Protein AF-A0A9P9I164-F1 (afdb_monomer_lite)

Sequence (374 aa):
MPPIPVTLDEDTQKLVQQIERHQHDITTFQIPRLRDCAGPLSLQQTLAAELRDDVDRLQAQIEELELVAGDVTGPVQRQVRELVAHHTDILAQMRREMRSALLASKRAIDASSRDARAQLFAGRRARQTDTTTGKSTSDEAVLDASQQVTDGLRRTMALMTTELERSGLSTQMLKSSTATLASTTTQHDVLTDLLGTSKSLVKALERSDWLDRLLIMSALAFFALVCAFILKQRIVDRSIRIAFFWTRFLPSFGADDYDLEVLEKGSRLVTTATASVVAAATSTVAAVVATVTSASQQPSSTESLATVAQSPSLVDEIAESMSRPSSDLPDELVSAASSDSTDEPVSSSKPTDDETVAPSAIGEIVAHSTKDEL

Secondary structure (DSSP, 8-state):
-PPP-----HHHHHHHHHHHHHHHHIIIIIHHHHHH--S-HHHHHHHHHHHHHHHHHHHHHHHHHHHHHHH--STHHHHHHHHHHHHHHHHHHHHHHHHHHHHHHHHHHHHHHHHHHHHHHHHHHTSTTS-------TTHHHHHHHHHHHHHHHHHHHHHHHHHHHHHHHHHHHHHHHHHHHHHHHHHHHHHHHHHHHHHHHHHHHHHHHHHHHHHHHHHHHHHHHHHHHHIIIIIHHHHHHHHHHHHHS---------TTHHHHHHHHHHHHHHHHHHHTTTTTHHHHTTTTTS------------------SSSSSSSSS----------------------------------------------------

pLDDT: mean 70.19, std 24.57, range [25.53, 97.25]

Radius of gyration: 46.5 Å; chains: 1; bounding box: 119×88×134 Å

Structure (mmCIF, N/CA/C/O backbone):
data_AF-A0A9P9I164-F1
#
_entry.id   AF-A0A9P9I164-F1
#
loop_
_atom_site.group_PDB
_atom_site.id
_atom_site.type_symbol
_atom_site.label_atom_id
_atom_site.label_alt_id
_atom_site.label_comp_id
_atom_site.label_asym_id
_atom_site.label_entity_id
_atom_site.label_seq_id
_atom_site.pdbx_PDB_ins_code
_atom_site.Cartn_x
_atom_site.Cartn_y
_atom_site.Cartn_z
_atom_site.occupancy
_atom_site.B_iso_or_equiv
_atom_site.auth_seq_id
_atom_site.auth_comp_id
_atom_site.auth_asym_id
_atom_site.auth_atom_id
_atom_site.pdbx_PDB_model_num
ATOM 1 N N . MET A 1 1 ? 1.139 -21.478 -48.257 1.00 44.62 1 MET A N 1
ATOM 2 C CA . MET A 1 1 ? 2.034 -21.943 -47.180 1.00 44.62 1 MET A CA 1
ATOM 3 C C . MET A 1 1 ? 1.216 -21.986 -45.903 1.00 44.62 1 MET A C 1
ATOM 5 O O . MET A 1 1 ? 0.679 -20.942 -45.552 1.00 44.62 1 MET A O 1
ATOM 9 N N . PRO A 1 2 ? 1.020 -23.155 -45.279 1.00 43.31 2 PRO A N 1
ATOM 10 C CA . PRO A 1 2 ? 0.399 -23.213 -43.960 1.00 43.31 2 PRO A CA 1
ATOM 11 C C . PRO A 1 2 ? 1.326 -22.524 -42.939 1.00 43.31 2 PRO A C 1
ATOM 13 O O . PRO A 1 2 ? 2.547 -22.655 -43.066 1.00 43.31 2 PRO A O 1
ATOM 16 N N . PRO A 1 3 ? 0.791 -21.755 -41.975 1.00 50.53 3 PRO A N 1
ATOM 17 C CA . PRO A 1 3 ? 1.603 -21.142 -40.934 1.00 50.53 3 PRO A CA 1
ATOM 18 C C . PRO A 1 3 ? 2.209 -22.239 -40.056 1.00 50.53 3 PRO A C 1
ATOM 20 O O . PRO A 1 3 ? 1.520 -23.156 -39.614 1.00 50.53 3 PRO A O 1
ATOM 23 N N . ILE A 1 4 ? 3.521 -22.151 -39.853 1.00 45.38 4 ILE A N 1
ATOM 24 C CA . ILE A 1 4 ? 4.275 -23.034 -38.968 1.00 45.38 4 ILE A CA 1
ATOM 25 C C . ILE A 1 4 ? 3.726 -22.798 -37.553 1.00 45.38 4 ILE A C 1
ATOM 27 O O . ILE A 1 4 ? 3.692 -21.637 -37.131 1.00 45.38 4 ILE A O 1
ATOM 31 N N . PRO A 1 5 ? 3.271 -23.833 -36.826 1.00 48.59 5 PRO A N 1
ATOM 32 C CA . PRO A 1 5 ? 2.925 -23.680 -35.424 1.00 48.59 5 PRO A CA 1
ATOM 33 C C . PRO A 1 5 ? 4.211 -23.309 -34.695 1.00 48.59 5 PRO A C 1
ATOM 35 O O . PRO A 1 5 ? 5.133 -24.113 -34.574 1.00 48.59 5 PRO A O 1
ATOM 38 N N . VAL A 1 6 ? 4.306 -22.054 -34.276 1.00 51.62 6 VAL A N 1
ATOM 39 C CA . VAL A 1 6 ? 5.346 -21.615 -33.356 1.00 51.62 6 VAL A CA 1
ATOM 40 C C . VAL A 1 6 ? 4.991 -22.230 -32.019 1.00 51.62 6 VAL A C 1
ATOM 42 O O . VAL A 1 6 ? 4.125 -21.747 -31.298 1.00 51.62 6 VAL A O 1
ATOM 45 N N . THR A 1 7 ? 5.583 -23.391 -31.764 1.00 52.66 7 THR A N 1
ATOM 46 C CA . THR A 1 7 ? 5.532 -24.058 -30.475 1.00 52.66 7 THR A CA 1
ATOM 47 C C . THR A 1 7 ? 6.196 -23.109 -29.492 1.00 52.66 7 THR A C 1
ATOM 49 O O . THR A 1 7 ? 7.415 -22.942 -29.524 1.00 52.66 7 THR A O 1
ATOM 52 N N . LEU A 1 8 ? 5.391 -22.424 -28.678 1.00 62.47 8 LEU A N 1
ATOM 53 C CA . LEU A 1 8 ? 5.898 -21.796 -27.466 1.00 62.47 8 LEU A CA 1
ATOM 54 C C . LEU A 1 8 ? 6.719 -22.848 -26.710 1.00 62.47 8 LEU A C 1
ATOM 56 O O . LEU A 1 8 ? 6.349 -24.025 -26.723 1.00 62.47 8 LEU A O 1
ATOM 60 N N . ASP A 1 9 ? 7.830 -22.434 -26.114 1.00 72.00 9 ASP A N 1
ATOM 61 C CA . ASP A 1 9 ? 8.709 -23.328 -25.366 1.00 72.00 9 ASP A CA 1
ATOM 62 C C . ASP A 1 9 ? 7.901 -24.111 -24.318 1.00 72.00 9 ASP A C 1
ATOM 64 O O . ASP A 1 9 ? 6.958 -23.565 -23.734 1.00 72.00 9 ASP A O 1
ATOM 68 N N . GLU A 1 10 ? 8.204 -25.393 -24.109 1.00 81.19 10 GLU A N 1
ATOM 69 C CA . GLU A 1 10 ? 7.369 -26.280 -23.277 1.00 81.19 10 GLU A CA 1
ATOM 70 C C . GLU A 1 10 ? 7.192 -25.711 -21.858 1.00 81.19 10 GLU A C 1
ATOM 72 O O . GLU A 1 10 ? 6.118 -25.807 -21.259 1.00 81.19 10 GLU A O 1
ATOM 77 N N . ASP A 1 11 ? 8.224 -25.031 -21.366 1.00 80.38 11 ASP A N 1
ATOM 78 C CA . ASP A 1 11 ? 8.246 -24.396 -20.054 1.00 80.38 11 ASP A CA 1
ATOM 79 C C . ASP A 1 11 ? 7.356 -23.144 -19.996 1.00 80.38 11 ASP A C 1
ATOM 81 O O . ASP A 1 11 ? 6.613 -22.961 -19.031 1.00 80.38 11 ASP A O 1
ATOM 85 N N . THR A 1 12 ? 7.298 -22.344 -21.068 1.00 81.44 12 THR A N 1
ATOM 86 C CA . THR A 1 12 ? 6.358 -21.208 -21.152 1.00 81.44 12 THR A CA 1
ATOM 87 C C . THR A 1 12 ? 4.902 -21.660 -21.178 1.00 81.44 12 THR A C 1
ATOM 89 O O . THR A 1 12 ? 4.050 -21.034 -20.551 1.00 81.44 12 THR A O 1
ATOM 92 N N . GLN A 1 13 ? 4.602 -22.778 -21.847 1.00 85.38 13 GLN A N 1
ATOM 93 C CA . GLN A 1 13 ? 3.244 -23.324 -21.872 1.00 85.38 13 GLN A CA 1
ATOM 94 C C . GLN A 1 13 ? 2.819 -23.837 -20.494 1.00 85.38 13 GLN A C 1
ATOM 96 O O . GLN A 1 13 ? 1.685 -23.600 -20.077 1.00 85.38 13 GLN A O 1
ATOM 101 N N . LYS A 1 14 ? 3.726 -24.502 -19.766 1.00 88.62 14 LYS A N 1
ATOM 102 C CA . LYS A 1 14 ? 3.473 -24.940 -18.384 1.00 88.62 14 LYS A CA 1
ATOM 103 C C . LYS A 1 14 ? 3.210 -23.752 -17.463 1.00 88.62 14 LYS A C 1
ATOM 105 O O . LYS A 1 14 ? 2.270 -23.802 -16.671 1.00 88.62 14 LYS A O 1
ATOM 110 N N . LEU A 1 15 ? 3.991 -22.681 -17.599 1.00 87.44 15 LEU A N 1
ATOM 111 C CA . LEU A 1 15 ? 3.847 -21.481 -16.780 1.00 87.44 15 LEU A CA 1
ATOM 112 C C . LEU A 1 15 ? 2.509 -20.770 -17.045 1.00 87.44 15 LEU A C 1
ATOM 114 O O . LEU A 1 15 ? 1.804 -20.418 -16.102 1.00 87.44 15 LEU A O 1
ATOM 118 N N . VAL A 1 16 ? 2.094 -20.652 -18.309 1.00 88.62 16 VAL A N 1
ATOM 119 C CA . VAL A 1 16 ? 0.772 -20.105 -18.669 1.00 88.62 16 VAL A CA 1
ATOM 120 C C . VAL A 1 16 ? -0.364 -20.966 -18.104 1.00 88.62 16 VAL A C 1
ATOM 122 O O . VAL A 1 16 ? -1.272 -20.434 -17.470 1.00 88.62 16 VAL A O 1
ATOM 125 N N . GLN A 1 17 ? -0.297 -22.295 -18.243 1.00 90.94 17 GLN A N 1
ATOM 126 C CA . GLN A 1 17 ? -1.308 -23.199 -17.670 1.00 90.94 17 GLN A CA 1
ATOM 127 C C . GLN A 1 17 ? -1.387 -23.089 -16.141 1.00 90.94 17 GLN A C 1
ATOM 129 O O . GLN A 1 17 ? -2.469 -23.193 -15.554 1.00 90.94 17 GLN A O 1
ATOM 134 N N . GLN A 1 18 ? -0.247 -22.877 -15.483 1.00 92.25 18 GLN A N 1
ATOM 135 C CA . GLN A 1 18 ? -0.189 -22.652 -14.044 1.00 92.25 18 GLN A CA 1
ATOM 136 C C . GLN A 1 18 ? -0.867 -21.332 -13.653 1.00 92.25 18 GLN A C 1
ATOM 138 O O . GLN A 1 18 ? -1.685 -21.341 -12.730 1.00 92.25 18 GLN A O 1
ATOM 143 N N . ILE A 1 19 ? -0.597 -20.239 -14.378 1.00 90.00 19 ILE A N 1
ATOM 144 C CA . ILE A 1 19 ? -1.258 -18.940 -14.175 1.00 90.00 19 ILE A CA 1
ATOM 145 C C . ILE A 1 19 ? -2.770 -19.076 -14.365 1.00 90.00 19 ILE A C 1
ATOM 147 O O . ILE A 1 19 ? -3.528 -18.659 -13.493 1.00 90.00 19 ILE A O 1
ATOM 151 N N . GLU A 1 20 ? -3.225 -19.698 -15.454 1.00 91.38 20 GLU A N 1
ATOM 152 C CA . GLU A 1 20 ? -4.654 -19.871 -15.746 1.00 91.38 20 GLU A CA 1
ATOM 153 C C . GLU A 1 20 ? -5.372 -20.681 -14.662 1.00 91.38 20 GLU A C 1
ATOM 155 O O . GLU A 1 20 ? -6.464 -20.314 -14.216 1.00 91.38 20 GLU A O 1
ATOM 160 N N . ARG A 1 21 ? -4.752 -21.765 -14.182 1.00 92.06 21 ARG A N 1
ATOM 161 C CA . ARG A 1 21 ? -5.308 -22.570 -13.089 1.00 92.06 21 ARG A CA 1
ATOM 162 C C . ARG A 1 21 ? -5.408 -21.763 -11.798 1.00 92.06 21 ARG A C 1
ATOM 164 O O . ARG A 1 21 ? -6.423 -21.849 -11.109 1.00 92.06 21 ARG A O 1
ATOM 171 N N . HIS A 1 22 ? -4.371 -20.999 -11.471 1.00 89.00 22 HIS A N 1
ATOM 172 C CA . HIS A 1 22 ? -4.336 -20.188 -10.258 1.00 89.00 22 HIS A CA 1
ATOM 173 C C . HIS A 1 22 ? -5.351 -19.038 -10.318 1.00 89.00 22 HIS A C 1
ATOM 175 O O . HIS A 1 22 ? -6.108 -18.806 -9.377 1.00 89.00 22 HIS A O 1
ATOM 181 N N . GLN A 1 23 ? -5.454 -18.388 -11.475 1.00 92.31 23 GLN A N 1
ATOM 182 C CA . GLN A 1 23 ? -6.470 -17.389 -11.780 1.00 92.31 23 GLN A CA 1
ATOM 183 C C . GLN A 1 23 ? -7.888 -17.955 -11.609 1.00 92.31 23 GLN A C 1
ATOM 185 O O . GLN A 1 23 ? -8.752 -17.314 -11.001 1.00 92.31 23 GLN A O 1
ATOM 190 N N . HIS A 1 24 ? -8.136 -19.164 -12.121 1.00 92.44 24 HIS A N 1
ATOM 191 C CA . HIS A 1 24 ? -9.426 -19.834 -11.989 1.00 92.44 24 HIS A CA 1
ATOM 192 C C . HIS A 1 24 ? -9.758 -20.175 -10.530 1.00 92.44 24 HIS A C 1
ATOM 194 O O . HIS A 1 24 ? -10.902 -19.987 -10.111 1.00 92.44 24 HIS A O 1
ATOM 200 N N . ASP A 1 25 ? -8.774 -20.624 -9.749 1.00 92.38 25 ASP A N 1
ATOM 201 C CA . ASP A 1 25 ? -8.962 -20.941 -8.330 1.00 92.38 25 ASP A CA 1
ATOM 202 C C . ASP A 1 25 ? -9.355 -19.701 -7.512 1.00 92.38 25 ASP A C 1
ATOM 204 O O . ASP A 1 25 ? -10.367 -19.698 -6.800 1.00 92.38 25 ASP A O 1
ATOM 208 N N . ILE A 1 26 ? -8.620 -18.602 -7.701 1.00 90.31 26 ILE A N 1
ATOM 209 C CA . ILE A 1 26 ? -8.879 -17.340 -7.004 1.00 90.31 26 ILE A CA 1
ATOM 210 C C . ILE A 1 26 ? -10.274 -16.799 -7.346 1.00 90.31 26 ILE A C 1
ATOM 212 O O . ILE A 1 26 ? -11.038 -16.417 -6.455 1.00 90.31 26 ILE A O 1
ATOM 216 N N . THR A 1 27 ? -10.624 -16.776 -8.633 1.00 90.06 27 THR A N 1
ATOM 217 C CA . THR A 1 27 ? -11.906 -16.221 -9.098 1.00 90.06 27 THR A CA 1
ATOM 218 C C . THR A 1 27 ? -13.105 -17.082 -8.709 1.00 90.06 27 THR A C 1
ATOM 220 O O . THR A 1 27 ? -14.140 -16.545 -8.314 1.00 90.06 27 THR A O 1
ATOM 223 N N . THR A 1 28 ? -12.974 -18.407 -8.778 1.00 91.69 28 THR A N 1
ATOM 224 C CA . THR A 1 28 ? -14.101 -19.333 -8.582 1.00 91.69 28 THR A CA 1
ATOM 225 C C . THR A 1 28 ? -14.327 -19.677 -7.116 1.00 91.69 28 THR A C 1
ATOM 227 O O . THR A 1 28 ? -15.475 -19.813 -6.692 1.00 91.69 28 THR A O 1
ATOM 230 N N . PHE A 1 29 ? -13.259 -19.807 -6.325 1.00 86.88 29 PHE A N 1
ATOM 231 C CA . PHE A 1 29 ? -13.357 -20.319 -4.958 1.00 86.88 29 PHE A CA 1
ATOM 232 C C . PHE A 1 29 ? -12.982 -19.276 -3.912 1.00 86.88 29 PHE A C 1
ATOM 234 O O . PHE A 1 29 ? -13.745 -19.070 -2.966 1.00 86.88 29 PHE A O 1
ATOM 241 N N . GLN A 1 30 ? -11.849 -18.589 -4.065 1.00 88.69 30 GLN A N 1
ATOM 242 C CA . GLN A 1 30 ? -11.329 -17.735 -2.994 1.00 88.69 30 GLN A CA 1
ATOM 243 C C . GLN A 1 30 ? -12.114 -16.422 -2.840 1.00 88.69 30 GLN A C 1
ATOM 245 O O . GLN A 1 30 ? -12.511 -16.071 -1.725 1.00 88.69 30 GLN A O 1
ATOM 250 N N . ILE A 1 31 ? -12.403 -15.717 -3.943 1.00 90.31 31 ILE A N 1
ATOM 251 C CA . ILE A 1 31 ? -13.151 -14.446 -3.916 1.00 90.31 31 ILE A CA 1
ATOM 252 C C . ILE A 1 31 ? -14.587 -14.637 -3.387 1.00 90.31 31 ILE A C 1
ATOM 254 O O . ILE A 1 31 ? -14.979 -13.891 -2.480 1.00 90.31 31 ILE A O 1
ATOM 258 N N . PRO A 1 32 ? -15.383 -15.617 -3.868 1.00 90.56 32 PRO A N 1
ATOM 259 C CA . PRO A 1 32 ? -16.730 -15.842 -3.344 1.00 90.56 32 PRO A CA 1
ATOM 260 C C . PRO A 1 32 ? -16.719 -16.277 -1.879 1.00 90.56 32 PRO A C 1
ATOM 262 O O . PRO A 1 32 ? -17.491 -15.747 -1.082 1.00 90.56 32 PRO A O 1
ATOM 265 N N . ARG A 1 33 ? -15.782 -17.153 -1.489 1.00 88.25 33 ARG A N 1
ATOM 266 C CA . ARG A 1 33 ? -15.629 -17.584 -0.094 1.00 88.25 33 ARG A CA 1
ATOM 267 C C . ARG A 1 33 ? -15.371 -16.401 0.832 1.00 88.25 33 ARG A C 1
ATOM 269 O O . ARG A 1 33 ? -15.988 -16.328 1.888 1.00 88.25 33 ARG A O 1
ATOM 276 N N . LEU A 1 34 ? -14.523 -15.453 0.434 1.00 87.31 34 LEU A N 1
ATOM 277 C CA . LEU A 1 34 ? -14.276 -14.234 1.208 1.00 87.31 34 LEU A CA 1
ATOM 278 C C . LEU A 1 34 ? -15.502 -13.325 1.285 1.00 87.31 34 LEU A C 1
ATOM 280 O O . LEU A 1 34 ? -15.765 -12.748 2.338 1.00 87.31 34 LEU A O 1
ATOM 284 N N . ARG A 1 35 ? -16.261 -13.212 0.191 1.00 87.75 35 ARG A N 1
ATOM 285 C CA . ARG A 1 35 ? -17.479 -12.396 0.138 1.00 87.75 35 ARG A CA 1
ATOM 286 C C . ARG A 1 35 ? -18.573 -12.929 1.064 1.00 87.75 35 ARG A C 1
ATOM 288 O O . ARG A 1 35 ? -19.233 -12.135 1.730 1.00 87.75 35 ARG A O 1
ATOM 295 N N . ASP A 1 36 ? -18.736 -14.246 1.112 1.00 85.44 36 ASP A N 1
ATOM 296 C CA . ASP A 1 36 ? -19.794 -14.911 1.877 1.00 85.44 36 ASP A CA 1
ATOM 297 C C . ASP A 1 36 ? -19.410 -15.115 3.360 1.00 85.44 36 ASP A C 1
ATOM 299 O O . ASP A 1 36 ? -20.244 -15.483 4.191 1.00 85.44 36 ASP A O 1
ATOM 303 N N . CYS A 1 37 ? -18.157 -14.830 3.734 1.00 80.81 37 CYS A N 1
ATOM 304 C CA . CYS A 1 37 ? -17.712 -14.847 5.124 1.00 80.81 37 CYS A CA 1
ATOM 305 C C . CYS A 1 37 ? -18.330 -13.691 5.932 1.00 80.81 37 CYS A C 1
ATOM 307 O O . CYS A 1 37 ? -17.780 -12.594 6.001 1.00 80.81 37 CYS A O 1
ATOM 309 N N . ALA A 1 38 ? -19.440 -13.974 6.619 1.00 74.62 38 ALA A N 1
ATOM 310 C CA . ALA A 1 38 ? -20.051 -13.104 7.636 1.00 74.62 38 ALA A CA 1
ATOM 311 C C . ALA A 1 38 ? -19.559 -13.392 9.077 1.00 74.62 38 ALA A C 1
ATOM 313 O O . ALA A 1 38 ? -20.117 -12.872 10.043 1.00 74.62 38 ALA A O 1
ATOM 314 N N . GLY A 1 39 ? -18.562 -14.275 9.222 1.00 74.56 39 GLY A N 1
ATOM 315 C CA . GLY A 1 39 ? -18.046 -14.781 10.498 1.00 74.56 39 GLY A CA 1
ATOM 316 C C . GLY A 1 39 ? -17.146 -13.803 11.276 1.00 74.56 39 GLY A C 1
ATOM 317 O O . GLY A 1 39 ? -17.070 -12.623 10.941 1.00 74.56 39 GLY A O 1
ATOM 318 N N . PRO A 1 40 ? -16.450 -14.274 12.333 1.00 81.25 40 PRO A N 1
ATOM 319 C CA . PRO A 1 40 ? -15.629 -13.420 13.191 1.00 81.25 40 PRO A CA 1
ATOM 320 C C . PRO A 1 40 ? -14.509 -12.730 12.402 1.00 81.25 40 PRO A C 1
ATOM 322 O O . PRO A 1 40 ? -13.899 -13.317 11.508 1.00 81.25 40 PRO A O 1
ATOM 325 N N . LEU A 1 41 ? -14.212 -11.484 12.782 1.00 83.94 41 LEU A N 1
ATOM 326 C CA . LEU A 1 41 ? -13.273 -10.596 12.088 1.00 83.94 41 LEU A CA 1
ATOM 327 C C . LEU A 1 41 ? -11.866 -11.202 11.920 1.00 83.94 41 LEU A C 1
ATOM 329 O O . LEU A 1 41 ? -11.207 -10.941 10.918 1.00 83.94 41 LEU A O 1
ATOM 333 N N . SER A 1 42 ? -11.433 -12.065 12.842 1.00 86.75 42 SER A N 1
ATOM 334 C CA . SER A 1 42 ? -10.162 -12.793 12.747 1.00 86.75 42 SER A CA 1
ATOM 335 C C . SER A 1 42 ? -10.108 -13.751 11.552 1.00 86.75 42 SER A C 1
ATOM 337 O O . SER A 1 42 ? -9.127 -13.752 10.816 1.00 86.75 42 SER A O 1
ATOM 339 N N . LEU A 1 43 ? -11.175 -14.516 11.302 1.00 88.12 43 LEU A N 1
ATOM 340 C CA . LEU A 1 43 ? -11.248 -15.452 10.176 1.00 88.12 43 LEU A CA 1
ATOM 341 C C . LEU A 1 43 ? -11.233 -14.697 8.843 1.00 88.12 43 LEU A C 1
ATOM 343 O O . LEU A 1 43 ? -10.528 -15.089 7.915 1.00 88.12 43 LEU A O 1
ATOM 347 N N . GLN A 1 44 ? -11.962 -13.579 8.766 1.00 89.94 44 GLN A N 1
ATOM 348 C CA . GLN A 1 44 ? -11.941 -12.711 7.590 1.00 89.94 44 GLN A CA 1
ATOM 349 C C . GLN A 1 44 ? -10.527 -12.177 7.319 1.00 89.94 44 GLN A C 1
ATOM 351 O O . GLN A 1 44 ? -10.096 -12.152 6.169 1.00 89.94 44 GLN A O 1
ATOM 356 N N . GLN A 1 45 ? -9.803 -11.750 8.358 1.00 91.06 45 GLN A N 1
ATOM 357 C CA . GLN A 1 45 ? -8.435 -11.247 8.221 1.00 91.06 45 GLN A CA 1
ATOM 358 C C . GLN A 1 45 ? -7.470 -12.322 7.723 1.00 91.06 45 GLN A C 1
ATOM 360 O O . GLN A 1 45 ? -6.669 -12.026 6.839 1.00 91.06 45 GLN A O 1
ATOM 365 N N . THR A 1 46 ? -7.571 -13.554 8.230 1.00 93.06 46 THR A N 1
ATOM 366 C CA . THR A 1 46 ? -6.738 -14.673 7.769 1.00 93.06 46 THR A CA 1
ATOM 367 C C . THR A 1 46 ? -6.996 -14.996 6.300 1.00 93.06 46 THR A C 1
ATOM 369 O O . THR A 1 46 ? -6.050 -15.021 5.521 1.00 93.06 46 THR A O 1
ATOM 372 N N . LEU A 1 47 ? -8.262 -15.143 5.889 1.00 90.62 47 LEU A N 1
ATOM 373 C CA . LEU A 1 47 ? -8.597 -15.395 4.480 1.00 90.62 47 LEU A CA 1
ATOM 374 C C . LEU A 1 47 ? -8.179 -14.232 3.571 1.00 90.62 47 LEU A C 1
ATOM 376 O O . LEU A 1 47 ? -7.762 -14.435 2.436 1.00 90.62 47 LEU A O 1
ATOM 380 N N . ALA A 1 48 ? -8.281 -12.996 4.063 1.00 91.31 48 ALA A N 1
ATOM 381 C CA . ALA A 1 48 ? -7.826 -11.818 3.337 1.00 91.31 48 ALA A CA 1
ATOM 382 C C . ALA A 1 48 ? -6.300 -11.744 3.208 1.00 91.31 48 ALA A C 1
ATOM 384 O O . ALA A 1 48 ? -5.816 -11.094 2.286 1.00 91.31 48 ALA A O 1
ATOM 385 N N . ALA A 1 49 ? -5.544 -12.307 4.150 1.00 92.75 49 ALA A N 1
ATOM 386 C CA . ALA A 1 49 ? -4.093 -12.418 4.041 1.00 92.75 49 ALA A CA 1
ATOM 387 C C . ALA A 1 49 ? -3.726 -13.503 3.022 1.00 92.75 49 ALA A C 1
ATOM 389 O O . ALA A 1 49 ? -3.014 -13.205 2.074 1.00 92.75 49 ALA A O 1
ATOM 390 N N . GLU A 1 50 ? -4.334 -14.686 3.134 1.00 92.50 50 GLU A N 1
ATOM 391 C CA . GLU A 1 50 ? -4.143 -15.803 2.198 1.00 92.50 50 GLU A CA 1
ATOM 392 C C . GLU A 1 50 ? -4.438 -15.394 0.745 1.00 92.50 50 GLU A C 1
ATOM 394 O O . GLU A 1 50 ? -3.594 -15.564 -0.130 1.00 92.50 50 GLU A O 1
ATOM 399 N N . LEU A 1 51 ? -5.575 -14.729 0.496 1.00 91.81 51 LEU A N 1
ATOM 400 C CA . LEU A 1 51 ? -5.917 -14.241 -0.844 1.00 91.81 51 LEU A CA 1
ATOM 401 C C . LEU A 1 51 ? -4.921 -13.189 -1.366 1.00 91.81 51 LEU A C 1
ATOM 403 O O . LEU A 1 51 ? -4.682 -13.111 -2.570 1.00 91.81 51 LEU A O 1
ATOM 407 N N . ARG A 1 52 ? -4.358 -12.340 -0.495 1.00 92.25 52 ARG A N 1
ATOM 408 C CA . ARG A 1 52 ? -3.343 -11.361 -0.922 1.00 92.25 52 ARG A CA 1
ATOM 409 C C . ARG A 1 52 ? -2.050 -12.059 -1.312 1.00 92.25 52 ARG A C 1
ATOM 411 O O . ARG A 1 52 ? -1.535 -11.765 -2.384 1.00 92.25 52 ARG A O 1
ATOM 418 N N . ASP A 1 53 ? -1.599 -13.004 -0.494 1.00 94.19 53 ASP A N 1
ATOM 419 C CA . ASP A 1 53 ? -0.399 -13.790 -0.769 1.00 94.19 53 ASP A CA 1
ATOM 420 C C . ASP A 1 53 ? -0.536 -14.547 -2.100 1.00 94.19 53 ASP A C 1
ATOM 422 O O . ASP A 1 53 ? 0.398 -14.567 -2.901 1.00 94.19 53 ASP A O 1
ATOM 426 N N . ASP A 1 54 ? -1.712 -15.109 -2.391 1.00 92.12 54 ASP A N 1
ATOM 427 C CA . ASP A 1 54 ? -1.974 -15.786 -3.665 1.00 92.12 54 ASP A CA 1
ATOM 428 C C . ASP A 1 54 ? -2.037 -14.809 -4.855 1.00 92.12 54 ASP A C 1
ATOM 430 O O . ASP A 1 54 ? -1.484 -15.088 -5.922 1.00 92.12 54 ASP A O 1
ATOM 434 N N . VAL A 1 55 ? -2.620 -13.618 -4.696 1.00 92.69 55 VAL A N 1
ATOM 435 C CA . VAL A 1 55 ? -2.578 -12.582 -5.748 1.00 92.69 55 VAL A CA 1
ATOM 436 C C . VAL A 1 55 ? -1.145 -12.102 -6.013 1.00 92.69 55 VAL A C 1
ATOM 438 O O . VAL A 1 55 ? -0.791 -11.861 -7.170 1.00 92.69 55 VAL A O 1
ATOM 441 N N . ASP A 1 56 ? -0.313 -11.996 -4.980 1.00 93.75 56 ASP A N 1
ATOM 442 C CA . ASP A 1 56 ? 1.088 -11.591 -5.112 1.00 93.75 56 ASP A CA 1
ATOM 443 C C . ASP A 1 56 ? 1.939 -12.710 -5.741 1.00 93.75 56 ASP A C 1
ATOM 445 O O . ASP A 1 56 ? 2.780 -12.440 -6.601 1.00 93.75 56 ASP A O 1
ATOM 449 N N . ARG A 1 57 ? 1.657 -13.984 -5.432 1.00 93.50 57 ARG A N 1
ATOM 450 C CA . ARG A 1 57 ? 2.242 -15.137 -6.145 1.00 93.50 57 ARG A CA 1
ATOM 451 C C . ARG A 1 57 ? 1.871 -15.150 -7.626 1.00 93.50 57 ARG A C 1
ATOM 453 O O . ARG A 1 57 ? 2.723 -15.450 -8.460 1.00 93.50 57 ARG A O 1
ATOM 460 N N . LEU A 1 58 ? 0.620 -14.827 -7.961 1.00 92.75 58 LEU A N 1
ATOM 461 C CA . LEU A 1 58 ? 0.177 -14.722 -9.354 1.00 92.75 58 LEU A CA 1
ATOM 462 C C . LEU A 1 58 ? 0.901 -13.573 -10.068 1.00 92.75 58 LEU A C 1
ATOM 464 O O . LEU A 1 58 ? 1.318 -13.742 -11.210 1.00 92.75 58 LEU A O 1
ATOM 468 N N . GLN A 1 59 ? 1.117 -12.438 -9.393 1.00 94.31 59 GLN A N 1
ATOM 469 C CA . GLN A 1 59 ? 1.932 -11.354 -9.944 1.00 94.31 59 GLN A CA 1
ATOM 470 C C . GLN A 1 59 ? 3.359 -11.823 -10.251 1.00 94.31 59 GLN A C 1
ATOM 472 O O . GLN A 1 59 ? 3.833 -11.590 -11.359 1.00 94.31 59 GLN A O 1
ATOM 477 N N . ALA A 1 60 ? 4.013 -12.514 -9.315 1.00 93.56 60 ALA A N 1
ATOM 478 C CA . ALA A 1 60 ? 5.372 -13.014 -9.517 1.00 93.56 60 ALA A CA 1
ATOM 479 C C . ALA A 1 60 ? 5.469 -13.980 -10.715 1.00 93.56 60 ALA A C 1
ATOM 481 O O . ALA A 1 60 ? 6.415 -13.900 -11.492 1.00 93.56 60 ALA A O 1
ATOM 482 N N . GLN A 1 61 ? 4.466 -14.844 -10.917 1.00 92.12 61 GLN A N 1
ATOM 483 C CA . GLN A 1 61 ? 4.403 -15.732 -12.088 1.00 92.12 61 GLN A CA 1
ATOM 484 C C . GLN A 1 61 ? 4.239 -14.954 -13.403 1.00 92.12 61 GLN A C 1
ATOM 486 O O . GLN A 1 61 ? 4.829 -15.323 -14.415 1.00 92.12 61 GLN A O 1
ATOM 491 N N . ILE A 1 62 ? 3.458 -13.869 -13.411 1.00 92.44 62 ILE A N 1
ATOM 492 C CA . ILE A 1 62 ? 3.332 -13.012 -14.600 1.00 92.44 62 ILE A CA 1
ATOM 493 C C . ILE A 1 62 ? 4.644 -12.272 -14.888 1.00 92.44 62 ILE A C 1
ATOM 495 O O . ILE A 1 62 ? 5.025 -12.166 -16.050 1.00 92.44 62 ILE A O 1
ATOM 499 N N . GLU A 1 63 ? 5.350 -11.794 -13.862 1.00 93.06 63 GLU A N 1
ATOM 500 C CA . GLU A 1 63 ? 6.668 -11.162 -14.022 1.00 93.06 63 GLU A CA 1
ATOM 501 C C . GLU A 1 63 ? 7.710 -12.157 -14.560 1.00 93.06 63 GLU A C 1
ATOM 503 O O . GLU A 1 63 ? 8.511 -11.810 -15.429 1.00 93.06 63 GLU A O 1
ATOM 508 N N . GLU A 1 64 ? 7.661 -13.418 -14.121 1.00 92.06 64 GLU A N 1
ATOM 509 C CA . GLU A 1 64 ? 8.472 -14.502 -14.686 1.00 92.06 64 GLU A CA 1
ATOM 510 C C . GLU A 1 64 ? 8.137 -14.738 -16.168 1.00 92.06 64 GLU A C 1
ATOM 512 O O . GLU A 1 64 ? 9.042 -14.819 -17.003 1.00 92.06 64 GLU A O 1
ATOM 517 N N . LEU A 1 65 ? 6.847 -14.762 -16.530 1.00 87.50 65 LEU A N 1
ATOM 518 C CA . LEU A 1 65 ? 6.420 -14.863 -17.929 1.00 87.50 65 LEU A CA 1
ATOM 519 C C . LEU A 1 65 ? 6.905 -13.669 -18.766 1.00 87.50 65 LEU A C 1
ATOM 521 O O . LEU A 1 65 ? 7.292 -13.846 -19.923 1.00 87.50 65 LEU A O 1
ATOM 525 N N . GLU A 1 66 ? 6.891 -12.461 -18.201 1.00 89.00 66 GLU A N 1
ATOM 526 C CA . GLU A 1 66 ? 7.373 -11.245 -18.860 1.00 89.00 66 GLU A CA 1
ATOM 527 C C . GLU A 1 66 ? 8.887 -11.288 -19.101 1.00 89.00 66 GLU A C 1
ATOM 529 O O . GLU A 1 66 ? 9.343 -10.913 -20.186 1.00 89.00 66 GLU A O 1
ATOM 534 N N . LEU A 1 67 ? 9.663 -11.808 -18.145 1.00 89.19 67 LEU A N 1
ATOM 535 C CA . LEU A 1 67 ? 11.103 -12.020 -18.304 1.00 89.19 67 LEU A CA 1
ATOM 536 C C . LEU A 1 67 ? 11.379 -12.983 -19.462 1.00 89.19 67 LEU A C 1
ATOM 538 O O . LEU A 1 67 ? 12.143 -12.649 -20.371 1.00 89.19 67 LEU A O 1
ATOM 542 N N . VAL A 1 68 ? 10.684 -14.124 -19.500 1.00 85.12 68 VAL A N 1
ATOM 543 C CA . VAL A 1 68 ? 10.831 -15.088 -20.600 1.00 85.12 68 VAL A CA 1
ATOM 544 C C . VAL A 1 68 ? 10.385 -14.480 -21.939 1.00 85.12 68 VAL A C 1
ATOM 546 O O . VAL A 1 68 ? 11.013 -14.708 -22.975 1.00 85.12 68 VAL A O 1
ATOM 549 N N . ALA A 1 69 ? 9.354 -13.630 -21.945 1.00 83.00 69 ALA A N 1
ATOM 550 C CA . ALA A 1 69 ? 8.941 -12.878 -23.133 1.00 83.00 69 ALA A CA 1
ATOM 551 C C . ALA A 1 69 ? 10.001 -11.860 -23.608 1.00 83.00 69 ALA A C 1
ATOM 553 O O . ALA A 1 69 ? 10.053 -11.527 -24.800 1.00 83.00 69 ALA A O 1
ATOM 554 N N . GLY A 1 70 ? 10.827 -11.352 -22.690 1.00 81.38 70 GLY A N 1
ATOM 555 C CA . GLY A 1 70 ? 11.970 -10.483 -22.967 1.00 81.38 70 GLY A CA 1
ATOM 556 C C . GLY A 1 70 ? 13.104 -11.205 -23.695 1.00 81.38 70 GLY A C 1
ATOM 557 O O . GLY A 1 70 ? 13.658 -10.650 -24.647 1.00 81.38 70 GLY A O 1
ATOM 558 N N . ASP A 1 71 ? 13.376 -12.453 -23.312 1.00 82.88 71 ASP A N 1
ATOM 559 C CA . ASP A 1 71 ? 14.448 -13.279 -23.884 1.00 82.88 71 ASP A CA 1
ATOM 560 C C . ASP A 1 71 ? 14.109 -13.803 -25.291 1.00 82.88 71 ASP A C 1
ATOM 562 O O . ASP A 1 71 ? 14.987 -13.972 -26.148 1.00 82.88 71 ASP A O 1
ATOM 566 N N . VAL A 1 72 ? 12.821 -14.001 -25.589 1.00 78.38 72 VAL A N 1
ATOM 567 C CA . VAL A 1 72 ? 12.369 -14.441 -26.916 1.00 78.38 72 VAL A CA 1
ATOM 568 C C . VAL A 1 72 ? 12.454 -13.292 -27.928 1.00 78.38 72 VAL A C 1
ATOM 570 O O . VAL A 1 72 ? 11.646 -12.362 -27.937 1.00 78.38 72 VAL A O 1
ATOM 573 N N . THR A 1 73 ? 13.399 -13.389 -28.866 1.00 75.00 73 THR A N 1
ATOM 574 C CA . THR A 1 73 ? 13.541 -12.443 -29.986 1.00 75.00 73 THR A CA 1
ATOM 575 C C . THR A 1 73 ? 12.928 -13.026 -31.265 1.00 75.00 73 THR A C 1
ATOM 577 O O . THR A 1 73 ? 13.405 -14.032 -31.783 1.00 75.00 73 THR A O 1
ATOM 580 N N . GLY A 1 74 ? 11.871 -12.406 -31.811 1.00 78.12 74 GLY A N 1
ATOM 581 C CA . GLY A 1 74 ? 11.266 -12.845 -33.079 1.00 78.12 74 GLY A CA 1
ATOM 582 C C . GLY A 1 74 ? 9.784 -12.481 -33.263 1.00 78.12 74 GLY A C 1
ATOM 583 O O . GLY A 1 74 ? 9.223 -11.735 -32.463 1.00 78.12 74 GLY A O 1
ATOM 584 N N . PRO A 1 75 ? 9.108 -13.012 -34.304 1.00 73.69 75 PRO A N 1
ATOM 585 C CA . PRO A 1 75 ? 7.686 -12.744 -34.562 1.00 73.69 75 PRO A CA 1
ATOM 586 C C . PRO A 1 75 ? 6.745 -13.291 -33.469 1.00 73.69 75 PRO A C 1
ATOM 588 O O . PRO A 1 75 ? 5.652 -12.760 -33.292 1.00 73.69 75 PRO A O 1
ATOM 591 N N . VAL A 1 76 ? 7.189 -14.295 -32.702 1.00 74.50 76 VAL A N 1
ATOM 592 C CA . VAL A 1 76 ? 6.469 -14.898 -31.558 1.00 74.50 76 VAL A CA 1
ATOM 593 C C . VAL A 1 76 ? 6.399 -13.955 -30.359 1.00 74.50 76 VAL A C 1
ATOM 595 O O . VAL A 1 76 ? 5.435 -13.983 -29.601 1.00 74.50 76 VAL A O 1
ATOM 598 N N . GLN A 1 77 ? 7.368 -13.046 -30.228 1.00 81.81 77 GLN A N 1
ATOM 599 C CA . GLN A 1 77 ? 7.452 -12.098 -29.118 1.00 81.81 77 GLN A CA 1
ATOM 600 C C . GLN A 1 77 ? 6.193 -11.230 -28.994 1.00 81.81 77 GLN A C 1
ATOM 602 O O . GLN A 1 77 ? 5.770 -10.893 -27.893 1.00 81.81 77 GLN A O 1
ATOM 607 N N . ARG A 1 78 ? 5.571 -10.869 -30.126 1.00 82.94 78 ARG A N 1
ATOM 608 C CA . ARG A 1 78 ? 4.338 -10.068 -30.124 1.00 82.94 78 ARG A CA 1
ATOM 609 C C . ARG A 1 78 ? 3.169 -10.826 -29.500 1.00 82.94 78 ARG A C 1
ATOM 611 O O . ARG A 1 78 ? 2.437 -10.235 -28.722 1.00 82.94 78 ARG A O 1
ATOM 618 N N . GLN A 1 79 ? 3.042 -12.116 -29.804 1.00 81.94 79 GLN A N 1
ATOM 619 C CA . GLN A 1 79 ? 1.971 -12.964 -29.277 1.00 81.94 79 GLN A CA 1
ATOM 620 C C . GLN A 1 79 ? 2.154 -13.221 -27.778 1.00 81.94 79 GLN A C 1
ATOM 622 O O . GLN A 1 79 ? 1.195 -13.122 -27.022 1.00 81.94 79 GLN A O 1
ATOM 627 N N . VAL A 1 80 ? 3.389 -13.471 -27.327 1.00 81.50 80 VAL A N 1
ATOM 628 C CA . VAL A 1 80 ? 3.677 -13.662 -25.894 1.00 81.50 80 VAL A CA 1
ATOM 629 C C . VAL A 1 80 ? 3.439 -12.369 -25.110 1.00 81.50 80 VAL A C 1
ATOM 631 O O . VAL A 1 80 ? 2.832 -12.409 -24.049 1.00 81.50 80 VAL A O 1
ATOM 634 N N . ARG A 1 81 ? 3.833 -11.204 -25.643 1.00 86.06 81 ARG A N 1
ATOM 635 C CA . ARG A 1 81 ? 3.538 -9.910 -25.002 1.00 86.06 81 ARG A CA 1
ATOM 636 C C . ARG A 1 81 ? 2.045 -9.603 -24.928 1.00 86.06 81 ARG A C 1
ATOM 638 O O . ARG A 1 81 ? 1.603 -9.048 -23.932 1.00 86.06 81 ARG A O 1
ATOM 645 N N . GLU A 1 82 ? 1.281 -9.942 -25.963 1.00 88.75 82 GLU A N 1
ATOM 646 C CA . GLU A 1 82 ? -0.179 -9.797 -25.950 1.00 88.75 82 GLU A CA 1
ATOM 647 C C . GLU A 1 82 ? -0.814 -10.701 -24.884 1.00 88.75 82 GLU A C 1
ATOM 649 O O . GLU A 1 82 ? -1.685 -10.255 -24.141 1.00 88.75 82 GLU A O 1
ATOM 654 N N . LEU A 1 83 ? -0.315 -11.931 -24.740 1.00 86.50 83 LEU A N 1
ATOM 655 C CA . LEU A 1 83 ? -0.748 -12.857 -23.695 1.00 86.50 83 LEU A CA 1
ATOM 656 C C . LEU A 1 83 ? -0.396 -12.352 -22.284 1.00 86.50 83 LEU A C 1
ATOM 658 O O . LEU A 1 83 ? -1.243 -12.377 -21.394 1.00 86.50 83 LEU A O 1
ATOM 662 N N . VAL A 1 84 ? 0.821 -11.836 -22.081 1.00 89.69 84 VAL A N 1
ATOM 663 C CA . VAL A 1 84 ? 1.230 -11.206 -20.813 1.00 89.69 84 VAL A CA 1
ATOM 664 C C . VAL A 1 84 ? 0.328 -10.013 -20.500 1.00 89.69 84 VAL A C 1
ATOM 666 O O . VAL A 1 84 ? -0.217 -9.939 -19.402 1.00 89.69 84 VAL A O 1
ATOM 669 N N . ALA A 1 85 ? 0.094 -9.125 -21.472 1.00 90.81 85 ALA A N 1
ATOM 670 C CA . ALA A 1 85 ? -0.799 -7.980 -21.304 1.00 90.81 85 ALA A CA 1
ATOM 671 C C . ALA A 1 85 ? -2.212 -8.429 -20.889 1.00 90.81 85 ALA A C 1
ATOM 673 O O . ALA A 1 85 ? -2.767 -7.909 -19.920 1.00 90.81 85 ALA A O 1
ATOM 674 N N . HIS A 1 86 ? -2.746 -9.466 -21.536 1.00 93.00 86 HIS A N 1
ATOM 675 C CA . HIS A 1 86 ? -4.036 -10.045 -21.173 1.00 93.00 86 HIS A CA 1
ATOM 676 C C . HIS A 1 86 ? -4.078 -10.524 -19.712 1.00 93.00 86 HIS A C 1
ATOM 678 O O . HIS A 1 86 ? -4.995 -10.159 -18.972 1.00 93.00 86 HIS A O 1
ATOM 684 N N . HIS A 1 87 ? -3.074 -11.278 -19.255 1.00 90.81 87 HIS A N 1
ATOM 685 C CA . HIS A 1 87 ? -3.026 -11.736 -17.864 1.00 90.81 87 HIS A CA 1
ATOM 686 C C . HIS A 1 87 ? -2.822 -10.584 -16.866 1.00 90.81 87 HIS A C 1
ATOM 688 O O . HIS A 1 87 ? -3.404 -10.619 -15.778 1.00 90.81 87 HIS A O 1
ATOM 694 N N . THR A 1 88 ? -2.074 -9.532 -17.224 1.00 92.62 88 THR A N 1
ATOM 695 C CA . THR A 1 88 ? -1.935 -8.337 -16.368 1.00 92.62 88 THR A CA 1
ATOM 696 C C . THR A 1 88 ? -3.258 -7.584 -16.197 1.00 92.62 88 THR A C 1
ATOM 698 O O . THR A 1 88 ? -3.582 -7.157 -15.083 1.00 92.62 88 THR A O 1
ATOM 701 N N . ASP A 1 89 ? -4.063 -7.480 -17.260 1.00 94.44 89 ASP A N 1
ATOM 702 C CA . ASP A 1 89 ? -5.391 -6.863 -17.209 1.00 94.44 89 ASP A CA 1
ATOM 703 C C . ASP A 1 89 ? -6.340 -7.668 -16.316 1.00 94.44 89 ASP A C 1
ATOM 705 O O . ASP A 1 89 ? -7.062 -7.100 -15.486 1.00 94.44 89 ASP A O 1
ATOM 709 N N . ILE A 1 90 ? -6.299 -8.999 -16.424 1.00 92.56 90 ILE A N 1
ATOM 710 C CA . ILE A 1 90 ? -7.105 -9.869 -15.568 1.00 92.56 90 ILE A CA 1
ATOM 711 C C . ILE A 1 90 ? -6.665 -9.758 -14.104 1.00 92.56 90 ILE A C 1
ATOM 713 O O . ILE A 1 90 ? -7.518 -9.621 -13.225 1.00 92.56 90 ILE A O 1
ATOM 717 N N . LEU A 1 91 ? -5.362 -9.716 -13.814 1.00 92.88 91 LEU A N 1
ATOM 718 C CA . LEU A 1 91 ? -4.862 -9.487 -12.454 1.00 92.88 91 LEU A CA 1
ATOM 719 C C . LEU A 1 91 ? -5.406 -8.155 -11.901 1.00 92.88 91 LEU A C 1
ATOM 721 O O . LEU A 1 91 ? -5.905 -8.088 -10.769 1.00 92.88 91 LEU A O 1
ATOM 725 N N . ALA A 1 92 ? -5.396 -7.091 -12.709 1.00 94.06 92 ALA A N 1
ATOM 726 C CA . ALA A 1 92 ? -5.967 -5.805 -12.320 1.00 94.06 92 ALA A CA 1
ATOM 727 C C . ALA A 1 92 ? -7.477 -5.895 -12.024 1.00 94.06 92 ALA A C 1
ATOM 729 O O . ALA A 1 92 ? -7.941 -5.283 -11.052 1.00 94.06 92 ALA A O 1
ATOM 730 N N . GLN A 1 93 ? -8.237 -6.665 -12.807 1.00 93.81 93 GLN A N 1
ATOM 731 C CA . GLN A 1 93 ? -9.651 -6.936 -12.544 1.00 93.81 93 GLN A CA 1
ATOM 732 C C . GLN A 1 93 ? -9.845 -7.725 -11.241 1.00 93.81 93 GLN A C 1
ATOM 734 O O . GLN A 1 93 ? -10.597 -7.281 -10.369 1.00 93.81 93 GLN A O 1
ATOM 739 N N . MET A 1 94 ? -9.113 -8.820 -11.043 1.00 90.38 94 MET A N 1
ATOM 740 C CA . MET A 1 94 ? -9.184 -9.647 -9.833 1.00 90.38 94 MET A CA 1
ATOM 741 C C . MET A 1 94 ? -8.859 -8.848 -8.570 1.00 90.38 94 MET A C 1
ATOM 743 O O . MET A 1 94 ? -9.528 -8.986 -7.547 1.00 90.38 94 MET A O 1
ATOM 747 N N . ARG A 1 95 ? -7.892 -7.924 -8.632 1.00 93.31 95 ARG A N 1
ATOM 748 C CA . ARG A 1 95 ? -7.599 -6.998 -7.523 1.00 93.31 95 ARG A CA 1
ATOM 749 C C . ARG A 1 95 ? -8.770 -6.087 -7.178 1.00 93.31 95 ARG A C 1
ATOM 751 O O . ARG A 1 95 ? -8.947 -5.733 -6.009 1.00 93.31 95 ARG A O 1
ATOM 758 N N . ARG A 1 96 ? -9.549 -5.650 -8.169 1.00 94.62 96 ARG A N 1
ATOM 759 C CA . ARG A 1 96 ? -10.765 -4.854 -7.932 1.00 94.62 96 ARG A CA 1
ATOM 760 C C . ARG A 1 96 ? -11.850 -5.725 -7.305 1.00 94.62 96 ARG A C 1
ATOM 762 O O . ARG A 1 96 ? -12.460 -5.301 -6.324 1.00 94.62 96 ARG A O 1
ATOM 769 N N . GLU A 1 97 ? -12.029 -6.943 -7.806 1.00 92.81 97 GLU A N 1
ATOM 770 C CA . GLU A 1 97 ? -12.999 -7.909 -7.284 1.00 92.81 97 GLU A CA 1
ATOM 771 C C . GLU A 1 97 ? -12.684 -8.306 -5.836 1.00 92.81 97 GLU A C 1
ATOM 773 O O . GLU A 1 97 ? -13.560 -8.176 -4.980 1.00 92.81 97 GLU A O 1
ATOM 778 N N . MET A 1 98 ? -11.427 -8.629 -5.517 1.00 92.69 98 MET A N 1
ATOM 779 C CA . MET A 1 98 ? -10.946 -8.862 -4.149 1.00 92.69 98 MET A CA 1
ATOM 780 C C . MET A 1 98 ? -11.283 -7.688 -3.223 1.00 92.69 98 MET A C 1
ATOM 782 O O . MET A 1 98 ? -11.855 -7.883 -2.150 1.00 92.69 98 MET A O 1
ATOM 786 N N . ARG A 1 99 ? -10.962 -6.447 -3.622 1.00 93.75 99 ARG A N 1
ATOM 787 C CA . ARG A 1 99 ? -11.285 -5.261 -2.808 1.00 93.75 99 ARG A CA 1
ATOM 788 C C . ARG A 1 99 ? -12.792 -5.115 -2.606 1.00 93.75 99 ARG A C 1
ATOM 790 O O . ARG A 1 99 ? -13.227 -4.783 -1.505 1.00 93.75 99 ARG A O 1
ATOM 797 N N . SER A 1 100 ? -13.589 -5.378 -3.640 1.00 94.06 100 SER A N 1
ATOM 798 C CA . SER A 1 100 ? -15.049 -5.317 -3.544 1.00 94.06 100 SER A CA 1
ATOM 799 C C . SER A 1 100 ? -15.611 -6.382 -2.594 1.00 94.06 100 SER A C 1
ATOM 801 O O . SER A 1 100 ? -16.456 -6.058 -1.758 1.00 94.06 100 SER A O 1
ATOM 803 N N . ALA A 1 101 ? -15.080 -7.608 -2.648 1.00 91.88 101 ALA A N 1
ATOM 804 C CA . ALA A 1 101 ? -15.464 -8.720 -1.787 1.00 91.88 101 ALA A CA 1
ATOM 805 C C . ALA A 1 101 ? -15.093 -8.447 -0.325 1.00 91.88 101 ALA A C 1
ATOM 807 O O . ALA A 1 101 ? -15.944 -8.587 0.549 1.00 91.88 101 ALA A O 1
ATOM 808 N N . LEU A 1 102 ? -13.881 -7.941 -0.067 1.00 92.00 102 LEU A N 1
ATOM 809 C CA . LEU A 1 102 ? -13.429 -7.556 1.276 1.00 92.00 102 LEU A CA 1
ATOM 810 C C . LEU A 1 102 ? -14.300 -6.464 1.901 1.00 92.00 102 LEU A C 1
ATOM 812 O O . LEU A 1 102 ? -14.593 -6.495 3.097 1.00 92.00 102 LEU A O 1
ATOM 816 N N . LEU A 1 103 ? -14.714 -5.477 1.105 1.00 92.94 103 LEU A N 1
ATOM 817 C CA . LEU A 1 103 ? -15.608 -4.426 1.582 1.00 92.94 103 LEU A CA 1
ATOM 818 C C . LEU A 1 103 ? -17.035 -4.944 1.792 1.00 92.94 103 LEU A C 1
ATOM 820 O O . LEU A 1 103 ? -17.713 -4.476 2.703 1.00 92.94 103 LEU A O 1
ATOM 824 N N . ALA A 1 104 ? -17.509 -5.879 0.967 1.00 91.69 104 ALA A N 1
ATOM 825 C CA . ALA A 1 104 ? -18.817 -6.505 1.143 1.00 91.69 104 ALA A CA 1
ATOM 826 C C . ALA A 1 104 ? -18.872 -7.334 2.435 1.00 91.69 104 ALA A C 1
ATOM 828 O O . ALA A 1 104 ? -19.767 -7.116 3.252 1.00 91.69 104 ALA A O 1
ATOM 829 N N . SER A 1 105 ? -17.876 -8.190 2.674 1.00 91.69 105 SER A N 1
ATOM 830 C CA . SER A 1 105 ? -17.798 -9.012 3.886 1.00 91.69 105 SER A CA 1
ATOM 831 C C . SER A 1 105 ? -17.612 -8.155 5.141 1.00 91.69 105 SER A C 1
ATOM 833 O O . SER A 1 105 ? -18.280 -8.375 6.147 1.00 91.69 105 SER A O 1
ATOM 835 N N . LYS A 1 106 ? -16.788 -7.095 5.071 1.00 92.56 106 LYS A N 1
ATOM 836 C CA . LYS A 1 106 ? -16.637 -6.147 6.187 1.00 92.56 106 LYS A CA 1
ATOM 837 C C . LYS A 1 106 ? -17.964 -5.466 6.528 1.00 92.56 106 LYS A C 1
ATOM 839 O O . LYS A 1 106 ? -18.328 -5.400 7.695 1.00 92.56 106 LYS A O 1
ATOM 844 N N . ARG A 1 107 ? -18.716 -4.997 5.524 1.00 91.81 107 ARG A N 1
ATOM 845 C CA . ARG A 1 107 ? -20.044 -4.402 5.755 1.00 91.81 107 ARG A CA 1
ATOM 846 C C . ARG A 1 107 ? -21.020 -5.399 6.379 1.00 91.81 107 ARG A C 1
ATOM 848 O O . ARG A 1 107 ? -21.802 -4.993 7.231 1.00 91.81 107 ARG A O 1
ATOM 855 N N . ALA A 1 108 ? -20.973 -6.670 5.980 1.00 90.31 108 ALA A N 1
ATOM 856 C CA . ALA A 1 108 ? -21.810 -7.717 6.564 1.00 90.31 108 ALA A CA 1
ATOM 857 C C . ALA A 1 108 ? -21.469 -7.976 8.044 1.00 90.31 108 ALA A C 1
ATOM 859 O O . ALA A 1 108 ? -22.375 -8.093 8.866 1.00 90.31 108 ALA A O 1
ATOM 860 N N . ILE A 1 109 ? -20.180 -7.990 8.398 1.00 90.81 109 ILE A N 1
ATOM 861 C CA . ILE A 1 109 ? -19.709 -8.138 9.786 1.00 90.81 109 ILE A CA 1
ATOM 862 C C . ILE A 1 109 ? -20.063 -6.905 10.628 1.00 90.81 109 ILE A C 1
ATOM 864 O O . ILE A 1 109 ? -20.542 -7.023 11.756 1.00 90.81 109 ILE A O 1
ATOM 868 N N . ASP A 1 110 ? -19.891 -5.704 10.076 1.00 91.19 110 ASP A N 1
ATOM 869 C CA . ASP A 1 110 ? -20.272 -4.471 10.764 1.00 91.19 110 ASP A CA 1
ATOM 870 C C . ASP A 1 110 ? -21.791 -4.432 11.008 1.00 91.19 110 ASP A C 1
ATOM 872 O O . ASP A 1 110 ? -22.231 -4.050 12.093 1.00 91.19 110 ASP A O 1
ATOM 876 N N . ALA A 1 111 ? -22.602 -4.874 10.041 1.00 90.69 111 ALA A N 1
ATOM 877 C CA . ALA A 1 111 ? -24.050 -4.996 10.202 1.00 90.69 111 ALA A CA 1
ATOM 878 C C . ALA A 1 111 ? -24.422 -6.007 11.300 1.00 90.69 111 ALA A C 1
ATOM 880 O O . ALA A 1 111 ? -25.168 -5.652 12.212 1.00 90.69 111 ALA A O 1
ATOM 881 N N . SER A 1 112 ? -23.833 -7.208 11.295 1.00 88.50 112 SER A N 1
ATOM 882 C CA . SER A 1 112 ? -24.125 -8.226 12.315 1.00 88.50 112 SER A CA 1
ATOM 883 C C . SER A 1 112 ? -23.691 -7.795 13.723 1.00 88.50 112 SER A C 1
ATOM 885 O O . SER A 1 112 ? -24.392 -8.073 14.698 1.00 88.50 112 SER A O 1
ATOM 887 N N . SER A 1 113 ? -22.593 -7.039 13.850 1.00 88.69 113 SER A N 1
ATOM 888 C CA . SER A 1 113 ? -22.159 -6.462 15.132 1.00 88.69 113 SER A CA 1
ATOM 889 C C . SER A 1 113 ? -23.130 -5.397 15.663 1.00 88.69 113 SER A C 1
ATOM 891 O O . SER A 1 113 ? -23.402 -5.336 16.867 1.00 88.69 113 SER A O 1
ATOM 893 N N . ARG A 1 114 ? -23.705 -4.578 14.771 1.00 88.81 114 ARG A N 1
ATOM 894 C CA . ARG A 1 114 ? -24.723 -3.577 15.120 1.00 88.81 114 ARG A CA 1
ATOM 895 C C . ARG A 1 114 ? -26.022 -4.241 15.552 1.00 88.81 114 ARG A C 1
ATOM 897 O O . ARG A 1 114 ? -26.589 -3.831 16.565 1.00 88.81 114 ARG A O 1
ATOM 904 N N . ASP A 1 115 ? -26.445 -5.283 14.844 1.00 88.94 115 ASP A N 1
ATOM 905 C CA . ASP A 1 115 ? -27.647 -6.047 15.179 1.00 88.94 115 ASP A CA 1
ATOM 906 C C . ASP A 1 115 ? -27.499 -6.747 16.537 1.00 88.94 115 ASP A C 1
ATOM 908 O O . ASP A 1 115 ? -28.403 -6.677 17.373 1.00 88.94 115 ASP A O 1
ATOM 912 N N . ALA A 1 116 ? -26.331 -7.335 16.816 1.00 87.69 116 ALA A N 1
ATOM 913 C CA . ALA A 1 116 ? -26.023 -7.913 18.123 1.00 87.69 116 ALA A CA 1
ATOM 914 C C . ALA A 1 116 ? -26.074 -6.857 19.244 1.00 87.69 116 ALA A C 1
ATOM 916 O O . ALA A 1 116 ? -26.693 -7.076 20.289 1.00 87.69 116 ALA A O 1
ATOM 917 N N . ARG A 1 117 ? -25.489 -5.671 19.019 1.00 89.00 117 ARG A N 1
ATOM 918 C CA . ARG A 1 117 ? -25.526 -4.552 19.976 1.00 89.00 117 ARG A CA 1
ATOM 919 C C . ARG A 1 117 ? -26.964 -4.077 20.227 1.00 89.00 117 ARG A C 1
ATOM 921 O O . ARG A 1 117 ? -27.344 -3.879 21.381 1.00 89.00 117 ARG A O 1
ATOM 928 N N . ALA A 1 118 ? -27.782 -3.946 19.183 1.00 89.31 118 ALA A N 1
ATOM 929 C CA . ALA A 1 118 ? -29.185 -3.547 19.300 1.00 89.31 118 ALA A CA 1
ATOM 930 C C . ALA A 1 118 ? -30.010 -4.535 20.148 1.00 89.31 118 ALA A C 1
ATOM 932 O O . ALA A 1 118 ? -30.798 -4.106 20.997 1.00 89.31 118 ALA A O 1
ATOM 933 N N . GLN A 1 119 ? -29.781 -5.844 19.992 1.00 87.62 119 GLN A N 1
ATOM 934 C CA . GLN A 1 119 ? -30.451 -6.876 20.795 1.00 87.62 119 GLN A CA 1
ATOM 935 C C . GLN A 1 119 ? -30.078 -6.801 22.287 1.00 87.62 119 GLN A C 1
ATOM 937 O O . GLN A 1 119 ? -30.950 -6.931 23.150 1.00 87.62 119 GLN A O 1
ATOM 942 N N . LEU A 1 120 ? -28.814 -6.511 22.617 1.00 87.06 120 LEU A N 1
ATOM 943 C CA . LEU A 1 120 ? -28.373 -6.357 24.011 1.00 87.06 120 LEU A CA 1
ATOM 944 C C . LEU A 1 120 ? -29.000 -5.132 24.699 1.00 87.06 120 LEU A C 1
ATOM 946 O O . LEU A 1 120 ? -29.400 -5.206 25.866 1.00 87.06 120 LEU A O 1
ATOM 950 N N . PHE A 1 121 ? -29.134 -4.010 23.986 1.00 85.44 121 PHE A N 1
ATOM 951 C CA . PHE A 1 121 ? -29.790 -2.817 24.532 1.00 85.44 121 PHE A CA 1
ATOM 952 C C . PHE A 1 121 ? -31.301 -2.993 24.703 1.00 85.44 121 PHE A C 1
ATOM 954 O O . PHE A 1 121 ? -31.863 -2.496 25.685 1.00 85.44 121 PHE A O 1
ATOM 961 N N . ALA A 1 122 ? -31.954 -3.740 23.810 1.00 83.38 122 ALA A N 1
ATOM 962 C CA . ALA A 1 122 ? -33.366 -4.083 23.953 1.00 83.38 122 ALA A CA 1
ATOM 963 C C . ALA A 1 122 ? -33.629 -4.922 25.221 1.00 83.38 122 ALA A C 1
ATOM 965 O O . ALA A 1 122 ? -34.592 -4.658 25.941 1.00 83.38 122 ALA A O 1
ATOM 966 N N . GLY A 1 123 ? -32.734 -5.860 25.558 1.00 76.19 123 GLY A N 1
ATOM 967 C CA . GLY A 1 123 ? -32.864 -6.712 26.748 1.00 76.19 123 GLY A CA 1
ATOM 968 C C . GLY A 1 123 ? -32.730 -5.975 28.089 1.00 76.19 123 GLY A C 1
ATOM 969 O O . GLY A 1 123 ? -33.407 -6.320 29.057 1.00 76.19 123 GLY A O 1
ATOM 970 N N . ARG A 1 124 ? -31.906 -4.919 28.169 1.00 73.00 124 ARG A N 1
ATOM 971 C CA . ARG A 1 124 ? -31.709 -4.150 29.417 1.00 73.00 124 ARG A CA 1
ATOM 972 C C . ARG A 1 124 ? -32.939 -3.325 29.807 1.00 73.00 124 ARG A C 1
ATOM 974 O O . ARG A 1 124 ? -33.240 -3.199 30.993 1.00 73.00 124 ARG A O 1
ATOM 981 N N . ARG A 1 125 ? -33.664 -2.782 28.826 1.00 65.50 125 ARG A N 1
ATOM 982 C CA . ARG A 1 125 ? -34.828 -1.908 29.059 1.00 65.50 125 ARG A CA 1
ATOM 983 C C . ARG A 1 125 ? -36.014 -2.646 29.691 1.00 65.50 125 ARG A C 1
ATOM 985 O O . ARG A 1 125 ? -36.790 -2.027 30.405 1.00 65.50 125 ARG A O 1
ATOM 992 N N . ALA A 1 126 ? -36.107 -3.959 29.485 1.00 62.28 126 ALA A N 1
ATOM 993 C CA . ALA A 1 126 ? -37.164 -4.801 30.040 1.00 62.28 126 ALA A CA 1
ATOM 994 C C . ALA A 1 126 ? -36.980 -5.141 31.532 1.00 62.28 126 ALA A C 1
ATOM 996 O O . ALA A 1 126 ? -37.927 -5.584 32.167 1.00 62.28 126 ALA A O 1
ATOM 997 N N . ARG A 1 127 ? -35.781 -4.948 32.106 1.00 62.84 127 ARG A N 1
ATOM 998 C CA . ARG A 1 127 ? -35.457 -5.397 33.475 1.00 62.84 127 ARG A CA 1
ATOM 999 C C . ARG A 1 127 ? -35.465 -4.288 34.540 1.00 62.84 127 ARG A C 1
ATOM 1001 O O . ARG A 1 127 ? -35.333 -4.576 35.722 1.00 62.84 127 ARG A O 1
ATOM 1008 N N . GLN A 1 128 ? -35.597 -3.021 34.149 1.00 56.78 128 GLN A N 1
ATOM 1009 C CA . GLN A 1 128 ? -35.481 -1.871 35.062 1.00 56.78 128 GLN A CA 1
ATOM 1010 C C . GLN A 1 128 ? -36.791 -1.510 35.800 1.00 56.78 128 GLN A C 1
ATOM 1012 O O . GLN A 1 128 ? -36.776 -0.661 36.685 1.00 56.78 128 GLN A O 1
ATOM 1017 N N . THR A 1 129 ? -37.924 -2.133 35.478 1.00 57.28 129 THR A N 1
ATOM 1018 C CA . THR A 1 129 ? -39.252 -1.724 35.978 1.00 57.28 129 THR A CA 1
ATOM 1019 C C . THR A 1 129 ? -39.667 -2.300 37.339 1.00 57.28 129 THR A C 1
ATOM 1021 O O . THR A 1 129 ? -40.681 -1.863 37.872 1.00 57.28 129 THR A O 1
ATOM 1024 N N . ASP A 1 130 ? -38.898 -3.213 37.943 1.00 55.25 130 ASP A N 1
ATOM 1025 C CA . ASP A 1 130 ? -39.427 -4.085 39.011 1.00 55.25 130 ASP A CA 1
ATOM 1026 C C . ASP A 1 130 ? -39.002 -3.747 40.460 1.00 55.25 130 ASP A C 1
ATOM 1028 O O . ASP A 1 130 ? -39.366 -4.472 41.383 1.00 55.25 130 ASP A O 1
ATOM 1032 N N . THR A 1 131 ? -38.238 -2.677 40.730 1.00 53.03 131 THR A N 1
ATOM 1033 C CA . THR A 1 131 ? -37.474 -2.581 42.003 1.00 53.03 131 THR A CA 1
ATOM 1034 C C . THR A 1 131 ? -37.840 -1.459 42.996 1.00 53.03 131 THR A C 1
ATOM 1036 O O . THR A 1 131 ? -36.975 -1.069 43.777 1.00 53.03 131 THR A O 1
ATOM 1039 N N . THR A 1 132 ? -39.063 -0.911 43.047 1.00 47.69 132 THR A N 1
ATOM 1040 C CA . THR A 1 132 ? -39.361 0.237 43.948 1.00 47.69 132 THR A CA 1
ATOM 1041 C C . THR A 1 132 ? -40.623 0.089 44.815 1.00 47.69 132 THR A C 1
ATOM 1043 O O . THR A 1 132 ? -41.635 0.706 44.500 1.00 47.69 132 THR A O 1
ATOM 1046 N N . THR A 1 133 ? -40.610 -0.660 45.931 1.00 44.94 133 THR A N 1
ATOM 1047 C CA . THR A 1 133 ? -41.614 -0.523 47.026 1.00 44.94 133 THR A CA 1
ATOM 1048 C C . THR A 1 133 ? -41.117 -1.151 48.342 1.00 44.94 133 THR A C 1
ATOM 1050 O O . THR A 1 133 ? -40.939 -2.361 48.412 1.00 44.94 133 THR A O 1
ATOM 1053 N N . GLY A 1 134 ? -40.947 -0.356 49.408 1.00 43.84 134 GLY A N 1
ATOM 1054 C CA . GLY A 1 134 ? -40.755 -0.854 50.783 1.00 43.84 134 GLY A CA 1
ATOM 1055 C C . GLY A 1 134 ? -40.248 0.227 51.747 1.00 43.84 134 GLY A C 1
ATOM 1056 O O . GLY A 1 134 ? -39.150 0.735 51.565 1.00 43.84 134 GLY A O 1
ATOM 1057 N N . LYS A 1 135 ? -41.055 0.615 52.747 1.00 51.22 135 LYS A N 1
ATOM 1058 C CA . LYS A 1 135 ? -40.797 1.698 53.724 1.00 51.22 135 LYS A CA 1
ATOM 1059 C C . LYS A 1 135 ? -40.751 1.104 55.146 1.00 51.22 135 LYS A C 1
ATOM 1061 O O . LYS A 1 135 ? -41.731 0.486 55.549 1.00 51.22 135 LYS A O 1
ATOM 1066 N N . SER A 1 136 ? -39.661 1.311 55.890 1.00 51.31 136 SER A N 1
ATOM 1067 C CA . SER A 1 136 ? -39.447 0.856 57.282 1.00 51.31 136 SER A CA 1
ATOM 1068 C C . SER A 1 136 ? -39.519 2.002 58.319 1.00 51.31 136 SER A C 1
ATOM 1070 O O . SER A 1 136 ? -39.511 3.181 57.964 1.00 51.31 136 SER A O 1
ATOM 1072 N N . THR A 1 137 ? -39.693 1.626 59.594 1.00 57.78 137 THR A N 1
ATOM 1073 C CA . THR A 1 137 ? -40.151 2.405 60.769 1.00 57.78 137 THR A CA 1
ATOM 1074 C C . THR A 1 137 ? -39.072 3.256 61.475 1.00 57.78 137 THR A C 1
ATOM 1076 O O . THR A 1 137 ? -37.881 3.038 61.303 1.00 57.78 137 THR A O 1
ATOM 1079 N N . SER A 1 138 ? -39.491 4.234 62.293 1.00 62.38 138 SER A N 1
ATOM 1080 C CA . SER A 1 138 ? -38.712 5.420 62.716 1.00 62.38 138 SER A CA 1
ATOM 1081 C C . SER A 1 138 ? -37.576 5.238 63.736 1.00 62.38 138 SER A C 1
ATOM 1083 O O . SER A 1 138 ? -36.700 6.092 63.774 1.00 62.38 138 SER A O 1
ATOM 1085 N N . ASP A 1 139 ? -37.575 4.189 64.562 1.00 61.03 139 ASP A N 1
ATOM 1086 C CA . ASP A 1 139 ? -36.506 3.956 65.559 1.00 61.03 139 ASP A CA 1
ATOM 1087 C C . ASP A 1 139 ? -35.355 3.132 64.953 1.00 61.03 139 ASP A C 1
ATOM 1089 O O . ASP A 1 139 ? -34.180 3.467 65.111 1.00 61.03 139 ASP A O 1
ATOM 1093 N N . GLU A 1 140 ? -35.712 2.157 64.104 1.00 64.38 140 GLU A N 1
ATOM 1094 C CA . GLU A 1 140 ? -34.806 1.542 63.130 1.00 64.38 140 GLU A CA 1
ATOM 1095 C C . GLU A 1 140 ? -34.129 2.632 62.291 1.00 64.38 140 GLU A C 1
ATOM 1097 O O . GLU A 1 140 ? -32.929 2.580 62.084 1.00 64.38 140 GLU A O 1
ATOM 1102 N N . ALA A 1 141 ? -34.866 3.675 61.889 1.00 68.56 141 ALA A N 1
ATOM 1103 C CA . ALA A 1 141 ? -34.350 4.742 61.037 1.00 68.56 141 ALA A CA 1
ATOM 1104 C C . ALA A 1 141 ? -33.222 5.580 61.667 1.00 68.56 141 ALA A C 1
ATOM 1106 O O . ALA A 1 141 ? -32.412 6.126 60.925 1.00 68.56 141 ALA A O 1
ATOM 1107 N N . VAL A 1 142 ? -33.132 5.707 62.997 1.00 77.12 142 VAL A N 1
ATOM 1108 C CA . VAL A 1 142 ? -32.044 6.475 63.644 1.00 77.12 142 VAL A CA 1
ATOM 1109 C C . VAL A 1 142 ? -30.771 5.634 63.769 1.00 77.12 142 VAL A C 1
ATOM 1111 O O . VAL A 1 142 ? -29.664 6.130 63.523 1.00 77.12 142 VAL A O 1
ATOM 1114 N N . LEU A 1 143 ? -30.916 4.352 64.110 1.00 81.19 143 LEU A N 1
ATOM 1115 C CA . LEU A 1 143 ? -29.794 3.413 64.147 1.00 81.19 143 LEU A CA 1
ATOM 1116 C C . LEU A 1 143 ? -29.278 3.145 62.724 1.00 81.19 143 LEU A C 1
ATOM 1118 O O . LEU A 1 143 ? -28.077 3.249 62.473 1.00 81.19 143 LEU A O 1
ATOM 1122 N N . ASP A 1 144 ? -30.203 2.953 61.783 1.00 77.88 144 ASP A N 1
ATOM 1123 C CA . ASP A 1 144 ? -29.957 2.822 60.349 1.00 77.88 144 ASP A CA 1
ATOM 1124 C C . ASP A 1 144 ? -29.373 4.114 59.765 1.00 77.88 144 ASP A C 1
ATOM 1126 O O . ASP A 1 144 ? -28.480 4.042 58.937 1.00 77.88 144 ASP A O 1
ATOM 1130 N N . ALA A 1 145 ? -29.736 5.309 60.252 1.00 84.19 145 ALA A N 1
ATOM 1131 C CA . ALA A 1 145 ? -29.073 6.552 59.837 1.00 84.19 145 ALA A CA 1
ATOM 1132 C C . ALA A 1 145 ? -27.588 6.589 60.238 1.00 84.19 145 ALA A C 1
ATOM 1134 O O . ALA A 1 145 ? -26.741 7.014 59.453 1.00 84.19 145 ALA A O 1
ATOM 1135 N N . SER A 1 146 ? -27.237 6.117 61.437 1.00 87.44 146 SER A N 1
ATOM 1136 C CA . SER A 1 146 ? -25.832 6.059 61.882 1.00 87.44 146 SER A CA 1
ATOM 1137 C C . SER A 1 146 ? -25.038 4.991 61.120 1.00 87.44 146 SER A C 1
ATOM 1139 O O . SER A 1 146 ? -23.868 5.191 60.766 1.00 87.44 146 SER A O 1
ATOM 1141 N N . GLN A 1 147 ? -25.696 3.870 60.818 1.00 87.00 147 GLN A N 1
ATOM 1142 C CA . GLN A 1 147 ? -25.159 2.806 59.977 1.00 87.00 147 GLN A CA 1
ATOM 1143 C C . GLN A 1 147 ? -24.970 3.288 58.537 1.00 87.00 147 GLN A C 1
ATOM 1145 O O . GLN A 1 147 ? -23.887 3.121 57.995 1.00 87.00 147 GLN A O 1
ATOM 1150 N N . GLN A 1 148 ? -25.929 4.024 57.976 1.00 87.31 148 GLN A N 1
ATOM 1151 C CA . GLN A 1 148 ? -25.851 4.651 56.656 1.00 87.31 148 GLN A CA 1
ATOM 1152 C C . GLN A 1 148 ? -24.746 5.701 56.563 1.00 87.31 148 GLN A C 1
ATOM 1154 O O . GLN A 1 148 ? -24.104 5.800 55.522 1.00 87.31 148 GLN A O 1
ATOM 1159 N N . VAL A 1 149 ? -24.478 6.477 57.618 1.00 91.31 149 VAL A N 1
ATOM 1160 C CA . VAL A 1 149 ? -23.338 7.412 57.619 1.00 91.31 149 VAL A CA 1
ATOM 1161 C C . VAL A 1 149 ? -22.015 6.644 57.618 1.00 91.31 149 VAL A C 1
ATOM 1163 O O . VAL A 1 149 ? -21.111 6.971 56.847 1.00 91.31 149 VAL A O 1
ATOM 1166 N N . THR A 1 150 ? -21.901 5.593 58.435 1.00 92.62 150 THR A N 1
ATOM 1167 C CA . THR A 1 150 ? -20.689 4.757 58.497 1.00 92.62 150 THR A CA 1
ATOM 1168 C C . THR A 1 150 ? -20.469 3.994 57.190 1.00 92.62 150 THR A C 1
ATOM 1170 O O . THR A 1 150 ? -19.361 3.976 56.650 1.00 92.62 150 THR A O 1
ATOM 1173 N N . ASP A 1 151 ? -21.530 3.419 56.638 1.00 91.50 151 ASP A N 1
ATOM 1174 C CA . ASP A 1 151 ? -21.531 2.752 55.342 1.00 91.50 151 ASP A CA 1
ATOM 1175 C C . ASP A 1 151 ? -21.314 3.754 54.208 1.00 91.50 151 ASP A C 1
ATOM 1177 O O . ASP A 1 151 ? -20.638 3.435 53.237 1.00 91.50 151 ASP A O 1
ATOM 1181 N N . GLY A 1 152 ? -21.780 4.994 54.354 1.00 92.88 152 GLY A N 1
ATOM 1182 C CA . GLY A 1 152 ? -21.522 6.107 53.446 1.00 92.88 152 GLY A CA 1
ATOM 1183 C C . GLY A 1 152 ? -20.050 6.508 53.415 1.00 92.88 152 GLY A C 1
ATOM 1184 O O . GLY A 1 152 ? -19.495 6.694 52.332 1.00 92.88 152 GLY A O 1
ATOM 1185 N N . LEU A 1 153 ? -19.375 6.562 54.567 1.00 93.56 153 LEU A N 1
ATOM 1186 C CA . LEU A 1 153 ? -17.929 6.801 54.640 1.00 93.56 153 LEU A CA 1
ATOM 1187 C C . LEU A 1 153 ? -17.129 5.623 54.086 1.00 93.56 153 LEU A C 1
ATOM 1189 O O . LEU A 1 153 ? -16.208 5.838 53.302 1.00 93.56 153 LEU A O 1
ATOM 1193 N N . ARG A 1 154 ? -17.506 4.381 54.419 1.00 94.31 154 ARG A N 1
ATOM 1194 C CA . ARG A 1 154 ? -16.892 3.180 53.827 1.00 94.31 154 ARG A CA 1
ATOM 1195 C C . ARG A 1 154 ? -17.078 3.144 52.315 1.00 94.31 154 ARG A C 1
ATOM 1197 O O . ARG A 1 154 ? -16.138 2.829 51.593 1.00 94.31 154 ARG A O 1
ATOM 1204 N N . ARG A 1 155 ? -18.261 3.521 51.828 1.00 93.12 155 ARG A N 1
ATOM 1205 C CA . ARG A 1 155 ? -18.568 3.619 50.400 1.00 93.12 155 ARG A CA 1
ATOM 1206 C C . ARG A 1 155 ? -17.790 4.743 49.732 1.00 93.12 155 ARG A C 1
ATOM 1208 O O . ARG A 1 155 ? -17.284 4.534 48.641 1.00 93.12 155 ARG A O 1
ATOM 1215 N N . THR A 1 156 ? -17.644 5.892 50.385 1.00 94.69 156 THR A N 1
ATOM 1216 C CA . THR A 1 156 ? -16.810 6.998 49.890 1.00 94.69 156 THR A CA 1
ATOM 1217 C C . THR A 1 156 ? -15.342 6.593 49.841 1.00 94.69 156 THR A C 1
ATOM 1219 O O . THR A 1 156 ? -14.680 6.861 48.849 1.00 94.69 156 THR A O 1
ATOM 1222 N N . MET A 1 157 ? -14.839 5.886 50.855 1.00 93.94 157 MET A N 1
ATOM 1223 C CA . MET A 1 157 ? -13.475 5.359 50.860 1.00 93.94 157 MET A CA 1
ATOM 1224 C C . MET A 1 157 ? -13.272 4.345 49.730 1.00 93.94 157 MET A C 1
ATOM 1226 O O . MET A 1 157 ? -12.311 4.468 48.980 1.00 93.94 157 MET A O 1
ATOM 1230 N N . ALA A 1 158 ? -14.204 3.403 49.554 1.00 93.19 158 A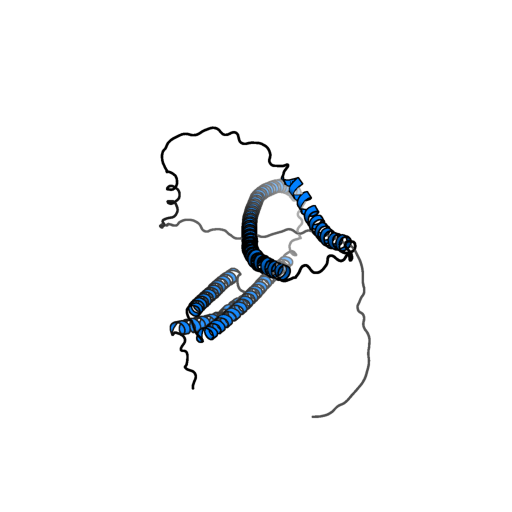LA A N 1
ATOM 1231 C CA . ALA A 1 158 ? -14.171 2.444 48.452 1.00 93.19 158 ALA A CA 1
ATOM 1232 C C . ALA A 1 158 ? -14.275 3.130 47.075 1.00 93.19 158 ALA A C 1
ATOM 1234 O O . ALA A 1 158 ? -13.618 2.717 46.122 1.00 93.19 158 ALA A O 1
ATOM 1235 N N . LEU A 1 159 ? -15.065 4.201 46.953 1.00 95.25 159 LEU A N 1
ATOM 1236 C CA . LEU A 1 159 ? -15.125 5.013 45.736 1.00 95.25 159 LEU A CA 1
ATOM 1237 C C . LEU A 1 159 ? -13.812 5.751 45.494 1.00 95.25 159 LEU A C 1
ATOM 1239 O O . LEU A 1 159 ? -13.324 5.736 44.372 1.00 95.25 159 LEU A O 1
ATOM 1243 N N . MET A 1 160 ? -13.203 6.327 46.529 1.00 93.12 160 MET A N 1
ATOM 1244 C CA . MET A 1 160 ? -11.932 7.036 46.413 1.00 93.12 160 MET A CA 1
ATOM 1245 C C . MET A 1 160 ? -10.801 6.087 45.998 1.00 93.12 160 MET A C 1
ATOM 1247 O O . MET A 1 160 ? -10.001 6.441 45.138 1.00 93.12 160 MET A O 1
ATOM 1251 N N . THR A 1 161 ? -10.754 4.857 46.528 1.00 92.00 161 THR A N 1
ATOM 1252 C CA . THR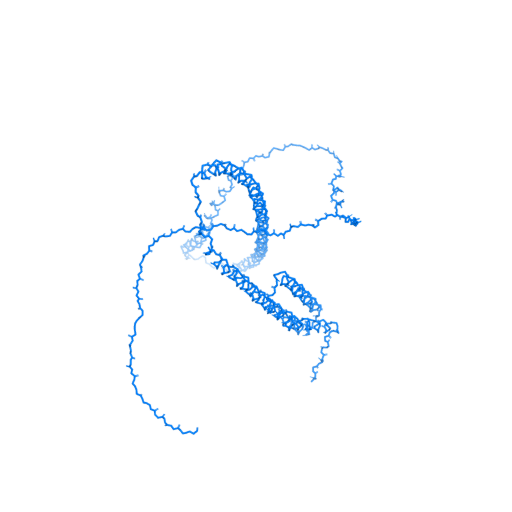 A 1 161 ? -9.782 3.847 46.072 1.00 92.00 161 THR A CA 1
ATOM 1253 C C . THR A 1 161 ? -10.040 3.432 44.625 1.00 92.00 161 THR A C 1
ATOM 1255 O O . THR A 1 161 ? -9.101 3.357 43.839 1.00 92.00 161 THR A O 1
ATOM 1258 N N . THR A 1 162 ? -11.308 3.256 44.244 1.00 92.12 162 THR A N 1
ATOM 1259 C CA . THR A 1 162 ? -11.689 2.915 42.863 1.00 92.12 162 THR A CA 1
ATOM 1260 C C . THR A 1 162 ? -11.354 4.049 41.886 1.00 92.12 162 THR A C 1
ATOM 1262 O O . THR A 1 162 ? -10.895 3.805 40.772 1.00 92.12 162 THR A O 1
ATOM 1265 N N . GLU A 1 163 ? -11.541 5.309 42.283 1.00 91.00 163 GLU A N 1
ATOM 1266 C CA . GLU A 1 163 ? -11.166 6.471 41.473 1.00 91.00 163 GLU A CA 1
ATOM 1267 C C . GLU A 1 163 ? -9.651 6.617 41.337 1.00 91.00 163 GLU A C 1
ATOM 1269 O O . GLU A 1 163 ? -9.174 6.996 40.267 1.00 91.00 163 GLU A O 1
ATOM 1274 N N . LEU A 1 164 ? -8.882 6.274 42.373 1.00 92.75 164 LEU A N 1
ATOM 1275 C CA . LEU A 1 164 ? -7.422 6.251 42.294 1.00 92.75 164 LEU A CA 1
ATOM 1276 C C . LEU A 1 164 ? -6.921 5.150 41.349 1.00 92.75 164 LEU A C 1
ATOM 1278 O O . LEU A 1 164 ? -6.060 5.426 40.513 1.00 92.75 164 LEU A O 1
ATOM 1282 N N . GLU A 1 165 ? -7.491 3.943 41.404 1.00 91.88 165 GLU A N 1
ATOM 1283 C CA . GLU A 1 165 ? -7.193 2.865 40.446 1.00 91.88 165 GLU A CA 1
ATOM 1284 C C . GLU A 1 165 ? -7.560 3.274 39.011 1.00 91.88 165 GLU A C 1
ATOM 1286 O O . GLU A 1 165 ? -6.760 3.128 38.081 1.00 91.88 165 GLU A O 1
ATOM 1291 N N . ARG A 1 166 ? -8.733 3.894 38.836 1.00 91.25 166 ARG A N 1
ATOM 1292 C CA . ARG A 1 166 ? -9.180 4.444 37.551 1.00 91.25 166 ARG A CA 1
ATOM 1293 C C . ARG A 1 166 ? -8.267 5.567 37.048 1.00 91.25 166 ARG A C 1
ATOM 1295 O O . ARG A 1 166 ? -8.011 5.645 35.847 1.00 91.25 166 ARG A O 1
ATOM 1302 N N . SER A 1 167 ? -7.757 6.421 37.936 1.00 92.69 167 SER A N 1
ATOM 1303 C CA . SER A 1 167 ? -6.787 7.469 37.601 1.00 92.69 167 SER A CA 1
ATOM 1304 C C . SER A 1 167 ? -5.461 6.859 37.144 1.00 92.69 167 SER A C 1
ATOM 1306 O O . SER A 1 167 ? -4.923 7.261 36.112 1.00 92.69 167 SER A O 1
ATOM 1308 N N . GLY A 1 168 ? -4.988 5.807 37.823 1.00 90.38 168 GLY A N 1
ATOM 1309 C CA . GLY A 1 168 ? -3.821 5.029 37.402 1.00 90.38 168 GLY A CA 1
ATOM 1310 C C . GLY A 1 168 ? -3.963 4.501 35.972 1.00 90.38 168 GLY A C 1
ATOM 1311 O O . GLY A 1 168 ? -3.122 4.798 35.119 1.00 90.38 168 GLY A O 1
ATOM 1312 N N . LEU A 1 169 ? -5.074 3.822 35.673 1.00 90.38 169 LEU A N 1
ATOM 1313 C CA . LEU A 1 169 ? -5.361 3.306 34.329 1.00 90.38 169 LEU A CA 1
ATOM 1314 C C . LEU A 1 169 ? -5.508 4.422 33.282 1.00 90.38 169 LEU A C 1
ATOM 1316 O O . LEU A 1 169 ? -4.971 4.306 32.180 1.00 90.38 169 LEU A O 1
ATOM 1320 N N . SER A 1 170 ? -6.156 5.538 33.628 1.00 92.62 170 SER A N 1
ATOM 1321 C CA . SER A 1 170 ? -6.269 6.706 32.744 1.00 92.62 170 SER A CA 1
ATOM 1322 C C . SER A 1 170 ? -4.896 7.297 32.405 1.00 92.62 170 SER A C 1
ATOM 1324 O O . SER A 1 170 ? -4.601 7.563 31.241 1.00 92.62 170 SER A O 1
ATOM 1326 N N . THR A 1 171 ? -3.991 7.419 33.385 1.00 93.44 171 THR A N 1
ATOM 1327 C CA . THR A 1 171 ? -2.622 7.893 33.114 1.00 93.44 171 THR A CA 1
ATOM 1328 C C . THR A 1 171 ? -1.826 6.925 32.239 1.00 93.44 171 THR A C 1
ATOM 1330 O O . THR A 1 171 ? -1.016 7.373 31.424 1.00 93.44 171 THR A O 1
ATOM 1333 N N . GLN A 1 172 ? -2.058 5.615 32.355 1.00 91.88 172 GLN A N 1
ATOM 1334 C CA . GLN A 1 172 ? -1.452 4.618 31.472 1.00 91.88 172 GLN A CA 1
ATOM 1335 C C . GLN A 1 172 ? -1.995 4.736 30.044 1.00 91.88 172 GLN A C 1
ATOM 1337 O O . GLN A 1 172 ? -1.212 4.714 29.093 1.00 91.88 172 GLN A O 1
ATOM 1342 N N . MET A 1 173 ? -3.304 4.940 29.884 1.00 94.50 173 MET A N 1
ATOM 1343 C CA . MET A 1 173 ? -3.928 5.173 28.581 1.00 94.50 173 MET A CA 1
ATOM 1344 C C . MET A 1 173 ? -3.416 6.465 27.936 1.00 94.50 173 MET A C 1
ATOM 1346 O O . MET A 1 173 ? -3.047 6.460 26.764 1.00 94.50 173 MET A O 1
ATOM 1350 N N . LEU A 1 174 ? -3.298 7.552 28.704 1.00 95.56 174 LEU A N 1
ATOM 1351 C CA . LEU A 1 174 ? -2.721 8.810 28.223 1.00 95.56 174 LEU A CA 1
ATOM 1352 C C . LEU A 1 174 ? -1.256 8.641 27.809 1.00 95.56 174 LEU A C 1
ATOM 1354 O O . LEU A 1 174 ? -0.859 9.153 26.762 1.00 95.56 174 LEU A O 1
ATOM 1358 N N . LYS A 1 175 ? -0.454 7.885 28.570 1.00 93.62 175 LYS A N 1
ATOM 1359 C CA . LYS A 1 175 ? 0.927 7.548 28.184 1.00 93.62 175 LYS A CA 1
ATOM 1360 C C . LYS A 1 175 ? 0.976 6.712 26.907 1.00 93.62 175 LYS A C 1
ATOM 1362 O O . LYS A 1 175 ? 1.785 7.013 26.037 1.00 93.62 175 LYS A O 1
ATOM 1367 N N . SER A 1 176 ? 0.100 5.719 26.760 1.00 92.00 176 SER A N 1
ATOM 1368 C CA . SER A 1 176 ? -0.008 4.903 25.543 1.00 92.00 176 SER A CA 1
ATOM 1369 C C . SER A 1 176 ? -0.420 5.742 24.326 1.00 92.00 176 SER A C 1
ATOM 1371 O O . SER A 1 176 ? 0.211 5.656 23.271 1.00 92.00 176 SER A O 1
ATOM 1373 N N . SER A 1 177 ? -1.403 6.633 24.482 1.00 93.50 177 SER A N 1
ATOM 1374 C CA . SER A 1 177 ? -1.806 7.574 23.432 1.00 93.50 177 SER A CA 1
ATOM 1375 C C . SER A 1 177 ? -0.679 8.549 23.086 1.00 93.50 177 SER A C 1
ATOM 1377 O O . SER A 1 177 ? -0.474 8.849 21.914 1.00 93.50 177 SER A O 1
ATOM 1379 N N . THR A 1 178 ? 0.081 9.015 24.080 1.00 95.00 178 THR A N 1
ATOM 1380 C CA . THR A 1 178 ? 1.242 9.894 23.867 1.00 95.00 178 THR A CA 1
ATOM 1381 C C . THR A 1 178 ? 2.358 9.159 23.128 1.00 95.00 178 THR A C 1
ATOM 1383 O O . THR A 1 178 ? 2.925 9.706 22.189 1.00 95.00 178 THR A O 1
ATOM 1386 N N . ALA A 1 179 ? 2.641 7.905 23.491 1.00 94.19 179 ALA 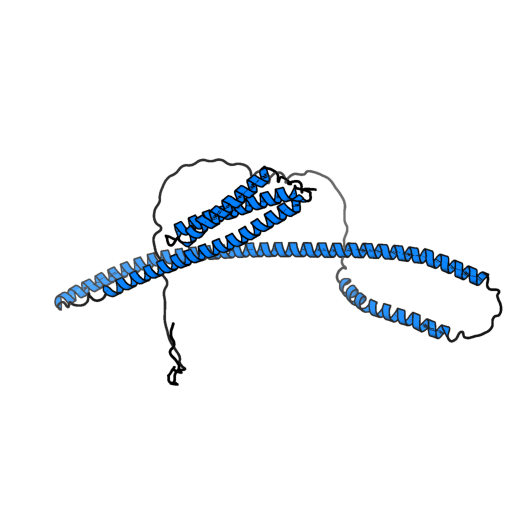A N 1
ATOM 1387 C CA . ALA A 1 179 ? 3.614 7.067 22.791 1.00 94.19 179 ALA A CA 1
ATOM 1388 C C . ALA A 1 179 ? 3.193 6.805 21.337 1.00 94.19 179 ALA A C 1
ATOM 1390 O O . ALA A 1 179 ? 4.020 6.868 20.430 1.00 94.19 179 ALA A O 1
ATOM 1391 N N . THR A 1 180 ? 1.898 6.583 21.104 1.00 94.00 180 THR A N 1
ATOM 1392 C CA . THR A 1 180 ? 1.345 6.410 19.755 1.00 94.00 180 THR A CA 1
ATOM 1393 C C . THR A 1 180 ? 1.495 7.691 18.934 1.00 94.00 180 THR A C 1
ATOM 1395 O O . THR A 1 180 ? 1.990 7.637 17.815 1.00 94.00 180 THR A O 1
ATOM 1398 N N . LEU A 1 181 ? 1.153 8.855 19.497 1.00 96.12 181 LEU A N 1
ATOM 1399 C CA . LEU A 1 181 ? 1.356 10.148 18.833 1.00 96.12 181 LEU A CA 1
ATOM 1400 C C . LEU A 1 181 ? 2.834 10.407 18.530 1.00 96.12 181 LEU A C 1
ATOM 1402 O O . LEU A 1 181 ? 3.151 10.860 17.436 1.00 96.12 181 LEU A O 1
ATOM 1406 N N . ALA A 1 182 ? 3.737 10.070 19.454 1.00 95.94 182 ALA A N 1
ATOM 1407 C CA . ALA A 1 182 ? 5.173 10.173 19.220 1.00 95.94 182 ALA A CA 1
ATOM 1408 C C . ALA A 1 182 ? 5.619 9.280 18.049 1.00 95.94 182 ALA A C 1
ATOM 1410 O O . ALA A 1 182 ? 6.342 9.751 17.176 1.00 95.94 182 ALA A O 1
ATOM 1411 N N . SER A 1 183 ? 5.138 8.032 17.976 1.00 92.19 183 SER A N 1
ATOM 1412 C CA . SER A 1 183 ? 5.415 7.136 16.843 1.00 92.19 183 SER A CA 1
ATOM 1413 C C . SER A 1 183 ? 4.831 7.645 15.522 1.00 92.19 183 SER A C 1
ATOM 1415 O O . SER A 1 183 ? 5.412 7.415 14.465 1.00 92.19 183 SER A O 1
ATOM 1417 N N . THR A 1 184 ? 3.678 8.308 15.546 1.00 95.25 184 THR A N 1
ATOM 1418 C CA . THR A 1 184 ? 3.095 8.909 14.340 1.00 95.25 184 THR A CA 1
ATOM 1419 C C . THR A 1 184 ? 3.916 10.110 13.877 1.00 95.25 184 THR A C 1
ATOM 1421 O O . THR A 1 184 ? 4.157 10.259 12.680 1.00 95.25 184 THR A O 1
ATOM 1424 N N . THR A 1 185 ? 4.391 10.944 14.808 1.00 95.75 185 THR A N 1
ATOM 1425 C CA . THR A 1 185 ? 5.295 12.060 14.497 1.00 95.75 185 THR A CA 1
ATOM 1426 C C . THR A 1 185 ? 6.580 11.556 13.848 1.00 95.75 185 THR A C 1
ATOM 1428 O O . THR A 1 185 ? 6.946 12.053 12.788 1.00 95.75 185 THR A O 1
ATOM 1431 N N . THR A 1 186 ? 7.215 10.513 14.397 1.00 95.31 186 THR A N 1
ATOM 1432 C CA . THR A 1 186 ? 8.448 9.968 13.803 1.00 95.31 186 THR A CA 1
ATOM 1433 C C . THR A 1 186 ? 8.221 9.394 12.403 1.00 95.31 186 THR A C 1
ATOM 1435 O O . THR A 1 186 ? 9.057 9.584 11.523 1.00 95.31 186 THR A O 1
ATOM 1438 N N . GLN A 1 187 ? 7.081 8.745 12.143 1.00 95.25 187 GLN A N 1
ATOM 1439 C CA . GLN A 1 187 ? 6.725 8.293 10.790 1.00 95.25 187 GLN A CA 1
ATOM 1440 C C . GLN A 1 187 ? 6.526 9.464 9.817 1.00 95.25 187 GLN A C 1
ATOM 1442 O O . GLN A 1 187 ? 6.948 9.390 8.661 1.00 95.25 187 GLN A O 1
ATOM 1447 N N . HIS A 1 188 ? 5.909 10.554 10.279 1.00 96.62 188 HIS A N 1
ATOM 1448 C CA . HIS A 1 188 ? 5.756 11.774 9.489 1.00 96.62 188 HIS A CA 1
ATOM 1449 C C . HIS A 1 188 ? 7.100 12.442 9.169 1.00 96.62 188 HIS A C 1
ATOM 1451 O O . HIS A 1 188 ? 7.280 12.931 8.049 1.00 96.62 188 HIS A O 1
ATOM 1457 N N . ASP A 1 189 ? 8.048 12.422 10.106 1.00 96.44 189 ASP A N 1
ATOM 1458 C CA . ASP A 1 189 ? 9.402 12.937 9.891 1.00 96.44 189 ASP A CA 1
ATOM 1459 C C . ASP A 1 189 ? 10.139 12.115 8.825 1.00 96.44 189 ASP A C 1
ATOM 1461 O O . ASP A 1 189 ? 10.688 12.685 7.882 1.00 96.44 189 ASP A O 1
ATOM 1465 N N . VAL A 1 190 ? 10.062 10.780 8.897 1.00 96.88 190 VAL A N 1
ATOM 1466 C CA . VAL A 1 190 ? 10.644 9.884 7.880 1.00 96.88 190 VAL A CA 1
ATOM 1467 C C . VAL A 1 190 ? 10.028 10.132 6.503 1.00 96.88 190 VAL A C 1
ATOM 1469 O O . VAL A 1 190 ? 10.752 10.248 5.518 1.00 96.88 190 VAL A O 1
ATOM 1472 N N . LEU A 1 191 ? 8.702 10.264 6.404 1.00 97.25 191 LEU A N 1
ATOM 1473 C CA . LEU A 1 191 ? 8.044 10.595 5.134 1.00 97.25 191 LEU A CA 1
ATOM 1474 C C . LEU A 1 191 ? 8.502 11.949 4.583 1.00 97.25 191 LEU A C 1
ATOM 1476 O O . LEU A 1 191 ? 8.685 12.094 3.375 1.00 97.25 191 LEU A O 1
ATOM 1480 N N . THR A 1 192 ? 8.699 12.935 5.454 1.00 95.69 192 THR A N 1
ATOM 1481 C CA . THR A 1 192 ? 9.181 14.261 5.056 1.00 95.69 192 THR A CA 1
ATOM 1482 C C . THR A 1 192 ? 10.618 14.196 4.546 1.00 95.69 192 THR A C 1
ATOM 1484 O O . THR A 1 192 ? 10.925 14.819 3.528 1.00 95.69 192 THR A O 1
ATOM 1487 N N . ASP A 1 193 ? 11.477 13.401 5.185 1.00 96.56 193 ASP A N 1
ATOM 1488 C CA . ASP A 1 193 ? 12.845 13.156 4.726 1.00 96.56 193 ASP A CA 1
ATOM 1489 C C . ASP A 1 193 ? 12.864 12.422 3.373 1.00 96.56 193 ASP A C 1
ATOM 1491 O O . ASP A 1 193 ? 13.540 12.846 2.434 1.00 96.56 193 ASP A O 1
ATOM 1495 N N . LEU A 1 194 ? 12.017 11.403 3.194 1.00 97.19 194 LEU A N 1
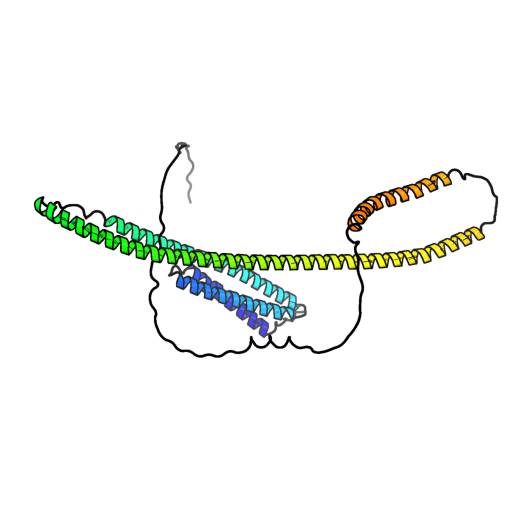ATOM 1496 C CA . LEU A 1 194 ? 11.849 10.714 1.909 1.00 97.19 194 LEU A CA 1
ATOM 1497 C C . LEU A 1 194 ? 11.338 11.647 0.799 1.00 97.19 194 LEU A C 1
ATOM 1499 O O . LEU A 1 194 ? 11.814 11.596 -0.335 1.00 97.19 194 LEU A O 1
ATOM 1503 N N . LEU A 1 195 ? 10.403 12.548 1.099 1.00 96.94 195 LEU A N 1
ATOM 1504 C CA . LEU A 1 195 ? 9.964 13.566 0.140 1.00 96.94 195 LEU A CA 1
ATOM 1505 C C . LEU A 1 195 ? 11.070 14.591 -0.149 1.00 96.94 195 LEU A C 1
ATOM 1507 O O . LEU A 1 195 ? 11.209 15.049 -1.287 1.00 96.94 195 LEU A O 1
ATOM 1511 N N . GLY A 1 196 ? 11.882 14.933 0.853 1.00 96.69 196 GLY A N 1
ATOM 1512 C CA . GLY A 1 196 ? 13.058 15.787 0.707 1.00 96.69 196 GLY A CA 1
ATOM 1513 C C . GLY A 1 196 ? 14.104 15.171 -0.221 1.00 96.69 196 GLY A C 1
ATOM 1514 O O . GLY A 1 196 ? 14.552 15.826 -1.170 1.00 96.69 196 GLY A O 1
ATOM 1515 N N . THR A 1 197 ? 14.441 13.899 -0.006 1.00 96.12 197 THR A N 1
ATOM 1516 C CA . THR A 1 197 ? 15.360 13.141 -0.867 1.00 96.12 197 THR A CA 1
ATOM 1517 C C . THR A 1 197 ? 14.789 12.981 -2.271 1.00 96.12 197 THR A C 1
ATOM 1519 O O . THR A 1 197 ? 15.498 13.279 -3.231 1.00 96.12 197 THR A O 1
ATOM 1522 N N . SER A 1 198 ? 13.499 12.652 -2.418 1.00 96.12 198 SER A N 1
ATOM 1523 C CA . SER A 1 198 ? 12.823 12.605 -3.722 1.00 96.12 198 SER A CA 1
ATOM 1524 C C . SER A 1 198 ? 12.926 13.939 -4.465 1.00 96.12 198 SER A C 1
ATOM 1526 O O . SER A 1 198 ? 13.313 13.965 -5.634 1.00 96.12 198 SER A O 1
ATOM 1528 N N . LYS A 1 199 ? 12.666 15.064 -3.791 1.00 96.75 199 LYS A N 1
ATOM 1529 C CA . LYS A 1 199 ? 12.777 16.400 -4.391 1.00 96.75 199 LYS A CA 1
ATOM 1530 C C . LYS A 1 199 ? 14.214 16.734 -4.790 1.00 96.75 199 LYS A C 1
ATOM 1532 O O . LYS A 1 199 ? 14.427 17.345 -5.837 1.00 96.75 199 LYS A O 1
ATOM 1537 N N . SER A 1 200 ? 15.191 16.345 -3.974 1.00 94.75 200 SER A N 1
ATOM 1538 C CA . SER A 1 200 ? 16.614 16.502 -4.291 1.00 94.75 200 SER A CA 1
ATOM 1539 C C . SER A 1 200 ? 16.995 15.710 -5.544 1.00 94.75 200 SER A C 1
ATOM 1541 O O . SER A 1 200 ? 17.627 16.255 -6.447 1.00 94.75 200 SER A O 1
ATOM 1543 N N . LEU A 1 201 ? 16.534 14.462 -5.641 1.00 95.31 201 LEU A N 1
ATOM 1544 C CA . LEU A 1 201 ? 16.791 13.569 -6.771 1.00 95.31 201 LEU A CA 1
ATOM 1545 C C . LEU A 1 201 ? 16.145 14.093 -8.060 1.00 95.31 201 LEU A C 1
ATOM 1547 O O . LEU A 1 201 ? 16.811 14.180 -9.088 1.00 95.31 201 LEU A O 1
ATOM 1551 N N . VAL A 1 202 ? 14.891 14.549 -7.989 1.00 96.19 202 VAL A N 1
ATOM 1552 C CA . VAL A 1 202 ? 14.203 15.208 -9.112 1.00 96.19 202 VAL A CA 1
ATOM 1553 C C . VAL A 1 202 ? 14.961 16.457 -9.560 1.00 96.19 202 VAL A C 1
ATOM 1555 O O . VAL A 1 202 ? 15.184 16.648 -10.752 1.00 96.19 202 VAL A O 1
ATOM 1558 N N . LYS A 1 203 ? 15.425 17.285 -8.618 1.00 95.62 203 LYS A N 1
ATOM 1559 C CA . LYS A 1 203 ? 16.206 18.488 -8.932 1.00 95.62 203 LYS A CA 1
ATOM 1560 C C . LYS A 1 203 ? 17.577 18.155 -9.532 1.00 95.62 203 LYS A C 1
ATOM 1562 O O . LYS A 1 203 ? 18.067 18.894 -10.385 1.00 95.62 203 LYS A O 1
ATOM 1567 N N . ALA A 1 204 ? 18.207 17.066 -9.095 1.00 94.38 204 ALA A N 1
ATOM 1568 C CA . ALA A 1 204 ? 19.454 16.576 -9.674 1.00 94.38 204 ALA A CA 1
ATOM 1569 C C . ALA A 1 204 ? 19.244 16.097 -11.118 1.00 94.38 204 ALA A C 1
ATOM 1571 O O . ALA A 1 204 ? 20.054 16.424 -11.985 1.00 94.38 204 ALA A O 1
ATOM 1572 N N . LEU A 1 205 ? 18.135 15.403 -11.384 1.00 95.00 205 LEU A N 1
ATOM 1573 C CA . LEU A 1 205 ? 17.761 14.935 -12.718 1.00 95.00 205 LEU A CA 1
ATOM 1574 C C . LEU A 1 205 ? 17.444 16.116 -13.648 1.00 95.00 205 LEU A C 1
ATOM 1576 O O . LEU A 1 205 ? 18.025 16.211 -14.723 1.00 95.00 205 LEU A O 1
ATOM 1580 N N . GLU A 1 206 ? 16.665 17.098 -13.185 1.00 96.69 206 GLU A N 1
ATOM 1581 C CA . GLU A 1 206 ? 16.408 18.342 -13.928 1.00 96.69 206 GLU A CA 1
ATOM 1582 C C . GLU A 1 206 ? 17.708 19.101 -14.249 1.00 96.69 206 GLU A C 1
ATOM 1584 O O . GLU A 1 206 ? 17.894 19.603 -15.359 1.00 96.69 206 GLU A O 1
ATOM 1589 N N . ARG A 1 207 ? 18.646 19.172 -13.294 1.00 95.56 207 ARG A N 1
ATOM 1590 C CA . ARG A 1 207 ? 19.950 19.811 -13.517 1.00 95.56 207 ARG A CA 1
ATOM 1591 C C . ARG A 1 207 ? 20.806 19.034 -14.520 1.00 95.56 207 ARG A C 1
ATOM 1593 O O . ARG A 1 207 ? 21.506 19.671 -15.305 1.00 95.56 207 ARG A O 1
ATOM 1600 N N . SER A 1 208 ? 20.760 17.703 -14.494 1.00 94.56 208 SER A N 1
ATOM 1601 C CA . SER A 1 208 ? 21.432 16.848 -15.478 1.00 94.56 208 SER A CA 1
ATOM 1602 C C . SER A 1 208 ? 20.857 17.070 -16.876 1.00 94.56 208 SER A C 1
ATOM 1604 O O . SER A 1 208 ? 21.618 17.314 -17.808 1.00 94.56 208 SER A O 1
ATOM 1606 N N . ASP A 1 209 ? 19.530 17.103 -17.007 1.00 95.50 209 ASP A N 1
ATOM 1607 C CA . ASP A 1 209 ? 18.842 17.364 -18.276 1.00 95.50 209 ASP A CA 1
ATOM 1608 C C . ASP A 1 209 ? 19.141 18.770 -18.812 1.00 95.50 209 ASP A C 1
ATOM 1610 O O . ASP A 1 209 ? 19.331 18.974 -20.014 1.00 95.50 209 ASP A O 1
ATOM 1614 N N . TRP A 1 210 ? 19.219 19.768 -17.928 1.00 96.69 210 TRP A N 1
ATOM 1615 C CA . TRP A 1 210 ? 19.604 21.125 -18.313 1.00 96.69 210 TRP A CA 1
ATOM 1616 C C . TRP A 1 210 ? 21.056 21.193 -18.799 1.00 96.69 210 TRP A C 1
ATOM 1618 O O . TRP A 1 210 ? 21.336 21.858 -19.800 1.00 96.69 210 TRP A O 1
ATOM 1628 N N . LEU A 1 211 ? 21.977 20.493 -18.126 1.00 96.25 211 LEU A N 1
ATOM 1629 C CA . LEU A 1 211 ? 23.374 20.407 -18.552 1.00 96.25 211 LEU A CA 1
ATOM 1630 C C . LEU A 1 211 ? 23.524 19.659 -19.876 1.00 96.25 211 LEU A C 1
ATOM 1632 O O . LEU A 1 211 ? 24.281 20.117 -20.727 1.00 96.25 211 LEU A O 1
ATOM 1636 N N . ASP A 1 212 ? 22.784 18.574 -20.087 1.00 96.31 212 ASP A N 1
ATOM 1637 C CA . ASP A 1 212 ? 22.793 17.841 -21.354 1.00 96.31 212 ASP A CA 1
ATOM 1638 C C . ASP A 1 212 ? 22.327 18.735 -22.515 1.00 96.31 212 ASP A C 1
ATOM 1640 O O . ASP A 1 212 ? 23.026 18.908 -23.519 1.00 96.31 212 ASP A O 1
ATOM 1644 N N . ARG A 1 213 ? 21.209 19.448 -22.325 1.00 96.19 213 ARG A N 1
ATOM 1645 C CA . ARG A 1 213 ? 20.738 20.447 -23.296 1.00 96.19 213 ARG A CA 1
ATOM 1646 C C . ARG A 1 213 ? 21.767 21.549 -23.549 1.00 96.19 213 ARG A C 1
ATOM 1648 O O . ARG A 1 213 ? 21.941 21.965 -24.696 1.00 96.19 213 ARG A O 1
ATOM 1655 N N . LEU A 1 214 ? 22.460 22.021 -22.511 1.00 96.75 214 LEU A N 1
ATOM 1656 C CA . LEU A 1 214 ? 23.523 23.019 -22.648 1.00 96.75 214 LEU A CA 1
ATOM 1657 C C . LEU A 1 214 ? 24.713 22.469 -23.448 1.00 96.75 214 LEU A C 1
ATOM 1659 O O . LEU A 1 214 ? 25.241 23.180 -24.303 1.00 96.75 214 LEU A O 1
ATOM 1663 N N . LEU A 1 215 ? 25.115 21.216 -23.216 1.00 95.75 215 LEU A N 1
ATOM 1664 C CA . LEU A 1 215 ? 26.201 20.572 -23.956 1.00 95.75 215 LEU A CA 1
ATOM 1665 C C . LEU A 1 215 ? 25.855 20.442 -25.440 1.00 95.75 215 LEU A C 1
ATOM 1667 O O . LEU A 1 215 ? 26.669 20.833 -26.279 1.00 95.75 215 LEU A O 1
ATOM 1671 N N . ILE A 1 216 ? 24.637 20.007 -25.771 1.00 96.31 216 ILE A N 1
ATOM 1672 C CA . ILE A 1 216 ? 24.156 19.946 -27.159 1.00 96.31 216 ILE A CA 1
ATOM 1673 C C . ILE A 1 216 ? 24.178 21.339 -27.805 1.00 96.31 216 ILE A C 1
ATOM 1675 O O . ILE A 1 216 ? 24.702 21.500 -28.911 1.00 96.31 216 ILE A O 1
ATOM 1679 N N . MET A 1 217 ? 23.679 22.366 -27.109 1.00 96.75 217 MET A N 1
ATOM 1680 C CA . MET A 1 217 ? 23.721 23.750 -27.598 1.00 96.75 217 MET A CA 1
ATOM 1681 C C . MET A 1 217 ? 25.155 24.251 -27.797 1.00 96.75 217 MET A C 1
ATOM 1683 O O . MET A 1 217 ? 25.434 24.925 -28.789 1.00 96.75 217 MET A O 1
ATOM 1687 N N . SER A 1 218 ? 26.077 23.897 -26.899 1.00 96.19 218 SER A N 1
ATOM 1688 C CA . SER A 1 218 ? 27.491 24.274 -26.994 1.00 96.19 218 SER A CA 1
ATOM 1689 C C . SER A 1 218 ? 28.186 23.608 -28.186 1.00 96.19 218 SER A C 1
ATOM 1691 O O . SER A 1 218 ? 28.918 24.272 -28.923 1.00 96.19 218 SER A O 1
ATOM 1693 N N . ALA A 1 219 ? 27.893 22.329 -28.438 1.00 96.31 219 ALA A N 1
ATOM 1694 C CA . ALA A 1 219 ? 28.431 21.580 -29.565 1.00 96.31 219 ALA A CA 1
ATOM 1695 C C . ALA A 1 219 ? 27.897 22.123 -30.898 1.00 96.31 219 ALA A C 1
ATOM 1697 O O . ALA A 1 219 ? 28.673 22.330 -31.833 1.00 96.31 219 ALA A O 1
ATOM 1698 N N . LEU A 1 220 ? 26.596 22.429 -30.972 1.00 96.06 220 LEU A N 1
ATOM 1699 C CA . LEU A 1 220 ? 25.980 23.049 -32.147 1.00 96.06 220 LEU A CA 1
ATOM 1700 C C . LEU A 1 220 ? 26.563 24.441 -32.401 1.00 96.06 220 LEU A C 1
ATOM 1702 O O . LEU A 1 220 ? 26.930 24.748 -33.533 1.00 96.06 220 LEU A O 1
ATOM 1706 N N . ALA A 1 221 ? 26.713 25.264 -31.362 1.00 96.19 221 ALA A N 1
ATOM 1707 C CA . ALA A 1 221 ? 27.321 26.585 -31.482 1.00 96.19 221 ALA A CA 1
ATOM 1708 C C . ALA A 1 221 ? 28.770 26.504 -31.990 1.00 96.19 221 ALA A C 1
ATOM 1710 O O . ALA A 1 221 ? 29.143 27.249 -32.898 1.00 96.19 221 ALA A O 1
ATOM 1711 N N . PHE A 1 222 ? 29.571 25.572 -31.465 1.00 96.44 222 PHE A N 1
ATOM 1712 C CA . PHE A 1 222 ? 30.939 25.349 -31.933 1.00 96.44 222 PHE A CA 1
ATOM 1713 C C . PHE A 1 222 ? 30.970 24.882 -33.394 1.00 96.44 222 PHE A C 1
ATOM 1715 O O . PHE A 1 222 ? 31.717 25.434 -34.203 1.00 96.44 222 PHE A O 1
ATOM 1722 N N . PHE A 1 223 ? 30.112 23.929 -33.766 1.00 95.69 223 PHE A N 1
ATOM 1723 C CA . PHE A 1 223 ? 29.971 23.478 -35.149 1.00 95.69 223 PHE A CA 1
ATOM 1724 C C . PHE A 1 223 ? 29.565 24.621 -36.086 1.00 95.69 223 PHE A C 1
ATOM 1726 O O . PHE A 1 223 ? 30.185 24.815 -37.129 1.00 95.69 223 PHE A O 1
ATOM 1733 N N . ALA A 1 224 ? 28.574 25.425 -35.697 1.00 94.94 224 ALA A N 1
ATOM 1734 C CA . ALA A 1 224 ? 28.128 26.582 -36.462 1.00 94.94 224 ALA A CA 1
ATOM 1735 C C . ALA A 1 224 ? 29.248 27.615 -36.628 1.00 94.94 224 ALA A C 1
ATOM 1737 O O . ALA A 1 224 ? 29.414 28.155 -37.721 1.00 94.94 224 ALA A O 1
ATOM 1738 N N . LEU A 1 225 ? 30.055 27.852 -35.591 1.00 95.06 225 LEU A N 1
ATOM 1739 C CA . LEU A 1 225 ? 31.218 28.735 -35.655 1.00 95.06 225 LEU A CA 1
ATOM 1740 C C . LEU A 1 225 ? 32.275 28.191 -36.621 1.00 95.06 225 LEU A C 1
ATOM 1742 O O . LEU A 1 225 ? 32.788 28.948 -37.442 1.00 95.06 225 LEU A O 1
ATOM 1746 N N . VAL A 1 226 ? 32.552 26.886 -36.596 1.00 94.44 226 VAL A N 1
ATOM 1747 C CA . VAL A 1 226 ? 33.466 26.234 -37.549 1.00 94.44 226 VAL A CA 1
ATOM 1748 C C . VAL A 1 226 ? 32.926 26.324 -38.978 1.00 94.44 226 VAL A C 1
ATOM 1750 O O . VAL A 1 226 ? 33.659 26.719 -39.885 1.00 94.44 226 VAL A O 1
ATOM 1753 N N . CYS A 1 227 ? 31.643 26.036 -39.202 1.00 92.62 227 CYS A N 1
ATOM 1754 C CA . CYS A 1 227 ? 31.000 26.213 -40.503 1.00 92.62 227 CYS A CA 1
ATOM 1755 C C . CYS A 1 227 ? 31.078 27.668 -40.970 1.00 92.62 227 CYS A C 1
ATOM 1757 O O . CYS A 1 227 ? 31.471 27.916 -42.107 1.00 92.62 227 CYS A O 1
ATOM 1759 N N . ALA A 1 228 ? 30.771 28.632 -40.102 1.00 90.69 228 ALA A N 1
ATOM 1760 C CA . ALA A 1 228 ? 30.880 30.056 -40.395 1.00 90.69 228 ALA A CA 1
ATOM 1761 C C . ALA A 1 228 ? 32.329 30.468 -40.683 1.00 90.69 228 ALA A C 1
ATOM 1763 O O . ALA A 1 228 ? 32.556 31.264 -41.587 1.00 90.69 228 ALA A O 1
ATOM 1764 N N . PHE A 1 229 ? 33.316 29.900 -39.989 1.00 90.50 229 PHE A N 1
ATOM 1765 C CA . PHE A 1 229 ? 34.735 30.139 -40.245 1.00 90.50 229 PHE A CA 1
ATOM 1766 C C . PHE A 1 229 ? 35.158 29.599 -41.614 1.00 90.50 229 PHE A C 1
ATOM 1768 O O . PHE A 1 229 ? 35.814 30.307 -42.378 1.00 90.50 229 PHE A O 1
ATOM 1775 N N . ILE A 1 230 ? 34.729 28.384 -41.969 1.00 89.38 230 ILE A N 1
ATOM 1776 C CA . ILE A 1 230 ? 34.986 27.789 -43.287 1.00 89.38 230 ILE A CA 1
ATOM 1777 C C . ILE A 1 230 ? 34.285 28.595 -44.377 1.00 89.38 230 ILE A C 1
ATOM 1779 O O . ILE A 1 230 ? 34.891 28.862 -45.412 1.00 89.38 230 ILE A O 1
ATOM 1783 N N . LEU A 1 231 ? 33.033 29.007 -44.164 1.00 87.06 231 LEU A N 1
ATOM 1784 C CA . LEU A 1 231 ? 32.315 29.877 -45.091 1.00 87.06 231 LEU A CA 1
ATOM 1785 C C . LEU A 1 231 ? 33.022 31.223 -45.205 1.00 87.06 231 LEU A C 1
ATOM 1787 O O . LEU A 1 231 ? 33.245 31.670 -46.319 1.00 87.06 231 LEU A O 1
ATOM 1791 N N . LYS A 1 232 ? 33.469 31.833 -44.105 1.00 85.62 232 LYS A N 1
ATOM 1792 C CA . LYS A 1 232 ? 34.260 33.063 -44.146 1.00 85.62 232 LYS A CA 1
ATOM 1793 C C . LYS A 1 232 ? 35.513 32.838 -44.977 1.00 85.62 232 LYS A C 1
ATOM 1795 O O . LYS A 1 232 ? 35.734 33.576 -45.917 1.00 85.62 232 LYS A O 1
ATOM 1800 N N . GLN A 1 233 ? 36.312 31.816 -44.704 1.00 83.00 233 GLN A N 1
ATOM 1801 C CA . GLN A 1 233 ? 37.546 31.601 -45.455 1.00 83.00 233 GLN A CA 1
ATOM 1802 C C . GLN A 1 233 ? 37.267 31.284 -46.932 1.00 83.00 233 GLN A C 1
ATOM 1804 O O . GLN A 1 233 ? 37.888 31.846 -47.826 1.00 83.00 233 GLN A O 1
ATOM 1809 N N . ARG A 1 234 ? 36.286 30.428 -47.218 1.00 83.19 234 ARG A N 1
ATOM 1810 C CA . ARG A 1 234 ? 35.999 29.957 -48.576 1.00 83.19 234 ARG A CA 1
ATOM 1811 C C . ARG A 1 234 ? 35.235 30.974 -49.410 1.00 83.19 234 ARG A C 1
ATOM 1813 O O . ARG A 1 234 ? 35.596 31.177 -50.567 1.00 83.19 234 ARG A O 1
ATOM 1820 N N . ILE A 1 235 ? 34.169 31.557 -48.869 1.00 80.50 235 ILE A N 1
ATOM 1821 C CA . ILE A 1 235 ? 33.398 32.592 -49.553 1.00 80.50 235 ILE A CA 1
ATOM 1822 C C . ILE A 1 235 ? 34.247 33.845 -49.618 1.00 80.50 235 ILE A C 1
ATOM 1824 O O . ILE A 1 235 ? 34.403 34.320 -50.725 1.00 80.50 235 ILE A O 1
ATOM 1828 N N . VAL A 1 236 ? 34.850 34.336 -48.528 1.00 75.12 236 VAL A N 1
ATOM 1829 C CA . VAL A 1 236 ? 35.581 35.616 -48.561 1.00 75.12 236 VAL A CA 1
ATOM 1830 C C . VAL A 1 236 ? 36.853 35.522 -49.404 1.00 75.12 236 VAL A C 1
ATOM 1832 O O . VAL A 1 236 ? 37.046 36.383 -50.247 1.00 75.12 236 VAL A O 1
ATOM 1835 N N . ASP A 1 237 ? 37.674 34.468 -49.328 1.00 71.25 237 ASP A N 1
ATOM 1836 C CA . ASP A 1 237 ? 38.873 34.401 -50.191 1.00 71.25 237 ASP A CA 1
ATOM 1837 C C . ASP A 1 237 ? 38.526 34.164 -51.669 1.00 71.25 237 ASP A C 1
ATOM 1839 O O . ASP A 1 237 ? 39.277 34.552 -52.572 1.00 71.25 237 ASP A O 1
ATOM 1843 N N . ARG A 1 238 ? 37.406 33.486 -51.959 1.00 72.75 238 ARG A N 1
ATOM 1844 C CA . ARG A 1 238 ? 36.967 33.257 -53.343 1.00 72.75 238 ARG A CA 1
ATOM 1845 C C . ARG A 1 238 ? 36.201 34.449 -53.901 1.00 72.75 238 ARG A C 1
ATOM 1847 O O . ARG A 1 238 ? 36.403 34.763 -55.068 1.00 72.75 238 ARG A O 1
ATOM 1854 N N . SER A 1 239 ? 35.389 35.124 -53.094 1.00 70.69 239 SER A N 1
ATOM 1855 C CA . SER A 1 239 ? 34.685 36.350 -53.465 1.00 70.69 239 SER A CA 1
ATOM 1856 C C . SER A 1 239 ? 35.652 37.522 -53.566 1.00 70.69 239 SER A C 1
ATOM 1858 O O . SER A 1 239 ? 35.554 38.255 -54.541 1.00 70.69 239 SER A O 1
ATOM 1860 N N . ILE A 1 240 ? 36.660 37.633 -52.690 1.00 74.31 240 ILE A N 1
ATOM 1861 C CA . ILE A 1 240 ? 37.766 38.586 -52.860 1.00 74.31 240 ILE A CA 1
ATOM 1862 C C . ILE A 1 240 ? 38.513 38.281 -54.151 1.00 74.31 240 ILE A C 1
ATOM 1864 O O . ILE A 1 240 ? 38.723 39.202 -54.920 1.00 74.31 240 ILE A O 1
ATOM 1868 N N . ARG A 1 241 ? 38.878 37.028 -54.461 1.00 73.00 241 ARG A N 1
ATOM 1869 C CA . ARG A 1 241 ? 39.567 36.729 -55.733 1.00 73.00 241 ARG A CA 1
ATOM 1870 C C . ARG A 1 241 ? 38.705 36.973 -56.968 1.00 73.00 241 ARG A C 1
ATOM 1872 O O . ARG A 1 241 ? 39.244 37.457 -57.954 1.00 73.00 241 ARG A O 1
ATOM 1879 N N . ILE A 1 242 ? 37.405 36.671 -56.934 1.00 73.50 242 ILE A N 1
ATOM 1880 C CA . ILE A 1 242 ? 36.487 36.996 -58.037 1.00 73.50 242 ILE A CA 1
ATOM 1881 C C . ILE A 1 242 ? 36.346 38.511 -58.188 1.00 73.50 242 ILE A C 1
ATOM 1883 O O . ILE A 1 242 ? 36.437 39.006 -59.307 1.00 73.50 242 ILE A O 1
ATOM 1887 N N . ALA A 1 243 ? 36.196 39.245 -57.085 1.00 73.38 243 ALA A N 1
ATOM 1888 C CA . ALA A 1 243 ? 36.111 40.698 -57.093 1.00 73.38 243 ALA A CA 1
ATOM 1889 C C . ALA A 1 243 ? 37.424 41.314 -57.593 1.00 73.38 243 ALA A C 1
ATOM 1891 O O . ALA A 1 243 ? 37.388 42.158 -58.474 1.00 73.38 243 ALA A O 1
ATOM 1892 N N . PHE A 1 244 ? 38.583 40.832 -57.129 1.00 68.00 244 PHE A N 1
ATOM 1893 C CA . PHE A 1 244 ? 39.902 41.295 -57.575 1.00 68.00 244 PHE A CA 1
ATOM 1894 C C . PHE A 1 244 ? 40.216 40.910 -59.026 1.00 68.00 244 PHE A C 1
ATOM 1896 O O . PHE A 1 244 ? 40.928 41.630 -59.718 1.00 68.00 244 PHE A O 1
ATOM 1903 N N . PHE A 1 245 ? 39.718 39.766 -59.500 1.00 69.00 245 PHE A N 1
ATOM 1904 C CA . PHE A 1 245 ? 39.846 39.349 -60.896 1.00 69.00 245 PHE A CA 1
ATOM 1905 C C . PHE A 1 245 ? 38.980 40.224 -61.808 1.00 69.00 245 PHE A C 1
ATOM 1907 O O . PHE A 1 245 ? 39.465 40.692 -62.835 1.00 69.00 245 PHE A O 1
ATOM 1914 N N . TRP A 1 246 ? 37.740 40.518 -61.406 1.00 63.50 246 TRP A N 1
ATOM 1915 C CA . TRP A 1 246 ? 36.863 41.439 -62.130 1.00 63.50 246 TRP A CA 1
ATOM 1916 C C . TRP A 1 246 ? 37.350 42.895 -62.078 1.00 63.50 246 TRP A C 1
ATOM 1918 O O . TRP A 1 246 ? 37.271 43.574 -63.096 1.00 63.50 246 TRP A O 1
ATOM 1928 N N . THR A 1 247 ? 37.937 43.374 -60.974 1.00 65.62 247 THR A N 1
ATOM 1929 C CA . THR A 1 247 ? 38.555 44.718 -60.926 1.00 65.62 247 THR A CA 1
ATOM 1930 C C . THR A 1 247 ? 39.881 44.795 -61.680 1.00 65.62 247 THR A C 1
ATOM 1932 O O . THR A 1 247 ? 40.271 45.874 -62.109 1.00 65.62 247 THR A O 1
ATOM 1935 N N . ARG A 1 248 ? 40.577 43.668 -61.884 1.00 63.81 248 ARG A N 1
ATOM 1936 C CA . ARG A 1 248 ? 41.781 43.599 -62.728 1.00 63.81 248 ARG A CA 1
ATOM 1937 C C . ARG A 1 248 ? 41.451 43.542 -64.221 1.00 63.81 248 ARG A C 1
ATOM 1939 O O . ARG A 1 248 ? 42.265 43.983 -65.026 1.00 63.81 248 ARG A O 1
ATOM 1946 N N . PHE A 1 249 ? 40.304 42.970 -64.584 1.00 57.00 249 PHE A N 1
ATOM 1947 C CA . PHE A 1 249 ? 39.845 42.859 -65.972 1.00 57.00 249 PHE A CA 1
ATOM 1948 C C . PHE A 1 249 ? 38.919 44.005 -66.396 1.00 57.00 249 PHE A C 1
ATOM 1950 O O . PHE A 1 249 ? 38.528 44.074 -67.558 1.00 57.00 249 PHE A O 1
ATOM 1957 N N . LEU A 1 250 ? 38.596 44.926 -65.485 1.00 53.53 250 LEU A N 1
ATOM 1958 C CA . LEU A 1 250 ? 38.061 46.225 -65.857 1.00 53.53 250 LEU A CA 1
ATOM 1959 C C . LEU A 1 250 ? 39.219 47.091 -66.374 1.00 53.53 250 LEU A C 1
ATOM 1961 O O . LEU A 1 250 ? 40.145 47.389 -65.615 1.00 53.53 250 LEU A O 1
ATOM 1965 N N . PRO A 1 251 ? 39.193 47.529 -67.643 1.00 48.53 251 PRO A N 1
ATOM 1966 C CA . PRO A 1 251 ? 39.977 48.680 -68.042 1.00 48.53 251 PRO A CA 1
ATOM 1967 C C . PRO A 1 251 ? 39.544 49.845 -67.150 1.00 48.53 251 PRO A C 1
ATOM 1969 O O . PRO A 1 251 ? 38.350 50.039 -66.915 1.00 48.53 251 PRO A O 1
ATOM 1972 N N . SER A 1 252 ? 40.510 50.624 -66.671 1.00 56.16 252 SER A N 1
ATOM 1973 C CA . SER A 1 252 ? 40.265 51.977 -66.178 1.00 56.16 252 SER A CA 1
ATOM 1974 C C . SER A 1 252 ? 39.722 52.814 -67.341 1.00 56.16 252 SER A C 1
ATOM 1976 O O . SER A 1 252 ? 40.468 53.545 -67.989 1.00 56.16 252 SER A O 1
ATOM 1978 N N . PHE A 1 253 ? 38.437 52.673 -67.647 1.00 41.12 253 PHE A N 1
ATOM 1979 C CA . PHE A 1 253 ? 37.697 53.655 -68.414 1.00 41.12 253 PHE A CA 1
ATOM 1980 C C . PHE A 1 253 ? 37.087 54.624 -67.422 1.00 41.12 253 PHE A C 1
ATOM 1982 O O . PHE A 1 253 ? 36.249 54.226 -66.624 1.00 41.12 253 PHE A O 1
ATOM 1989 N N . GLY A 1 254 ? 37.555 55.868 -67.506 1.00 47.69 254 GLY A N 1
ATOM 1990 C CA . GLY A 1 254 ? 36.829 57.044 -67.055 1.00 47.69 254 GLY A CA 1
ATOM 1991 C C . GLY A 1 254 ? 36.557 57.094 -65.562 1.00 47.69 254 GLY A C 1
ATOM 1992 O O . GLY A 1 254 ? 35.607 56.508 -65.059 1.00 47.69 254 GLY A O 1
ATOM 1993 N N . ALA A 1 255 ? 37.328 57.927 -64.869 1.00 51.75 255 ALA A N 1
ATOM 1994 C CA . ALA A 1 255 ? 36.663 58.801 -63.923 1.00 51.75 255 ALA A CA 1
ATOM 1995 C C . ALA A 1 255 ? 35.560 59.533 -64.695 1.00 51.75 255 ALA A C 1
ATOM 1997 O O . ALA A 1 255 ? 35.882 60.253 -65.632 1.00 51.75 255 ALA A O 1
ATOM 1998 N N . ASP A 1 256 ? 34.309 59.319 -64.316 1.00 43.72 256 ASP A N 1
ATOM 1999 C CA . ASP A 1 256 ? 33.263 60.306 -64.500 1.00 43.72 256 ASP A CA 1
ATOM 2000 C C . ASP A 1 256 ? 32.444 60.336 -63.206 1.00 43.72 256 ASP A C 1
ATOM 2002 O O . ASP A 1 256 ? 31.973 59.315 -62.697 1.00 43.72 256 ASP A O 1
ATOM 2006 N N . ASP A 1 257 ? 32.392 61.537 -62.642 1.00 54.75 257 ASP A N 1
ATOM 2007 C CA . ASP A 1 257 ? 31.603 61.957 -61.495 1.00 54.75 257 ASP A CA 1
ATOM 2008 C C . ASP A 1 257 ? 30.134 61.559 -61.641 1.00 54.75 257 ASP A C 1
ATOM 2010 O O . ASP A 1 257 ? 29.392 62.233 -62.350 1.00 54.75 257 ASP A O 1
ATOM 2014 N N . TYR A 1 258 ? 29.669 60.555 -60.895 1.00 53.38 258 TYR A N 1
ATOM 2015 C CA . TYR A 1 258 ? 28.249 60.457 -60.555 1.00 53.38 258 TYR A CA 1
ATOM 2016 C C . TYR A 1 258 ? 28.076 59.882 -59.138 1.00 53.38 258 TYR A C 1
ATOM 2018 O O . TYR A 1 258 ? 28.314 58.703 -58.880 1.00 53.38 258 TYR A O 1
ATOM 2026 N N . ASP A 1 259 ? 27.649 60.758 -58.229 1.00 48.84 259 ASP A N 1
ATOM 2027 C CA . ASP A 1 259 ? 26.971 60.486 -56.956 1.00 48.84 259 ASP A CA 1
ATOM 2028 C C . ASP A 1 259 ? 27.694 59.684 -55.862 1.00 48.84 259 ASP A C 1
ATOM 2030 O O . ASP A 1 259 ? 27.235 58.654 -55.359 1.00 48.84 259 ASP A O 1
ATOM 2034 N N . LEU A 1 260 ? 28.735 60.321 -55.323 1.00 49.94 260 LEU A N 1
ATOM 2035 C CA . LEU A 1 260 ? 29.220 60.127 -53.950 1.00 49.94 260 LEU A CA 1
ATOM 2036 C C . LEU A 1 260 ? 28.319 60.773 -52.866 1.00 49.94 260 LEU A C 1
ATOM 2038 O O . LEU A 1 260 ? 28.740 60.868 -51.721 1.00 49.94 260 LEU A O 1
ATOM 2042 N N . GLU A 1 261 ? 27.076 61.176 -53.162 1.00 51.97 261 GLU A N 1
ATOM 2043 C CA . GLU A 1 261 ? 26.122 61.651 -52.133 1.00 51.97 261 GLU A CA 1
ATOM 2044 C C . GLU A 1 261 ? 25.076 60.602 -51.710 1.00 51.97 261 GLU A C 1
ATOM 2046 O O . GLU A 1 261 ? 24.496 60.695 -50.621 1.00 51.97 261 GLU A O 1
ATOM 2051 N N . VAL A 1 262 ? 24.837 59.562 -52.518 1.00 51.69 262 VAL A N 1
ATOM 2052 C CA . VAL A 1 262 ? 23.790 58.560 -52.227 1.00 51.69 262 VAL A CA 1
ATOM 2053 C C . VAL A 1 262 ? 24.340 57.360 -51.443 1.00 51.69 262 VAL A C 1
ATOM 2055 O O . VAL A 1 262 ? 23.618 56.746 -50.651 1.00 51.69 262 VAL A O 1
ATOM 2058 N N . LEU A 1 263 ? 25.640 57.071 -51.547 1.00 48.69 263 LEU A N 1
ATOM 2059 C CA . LEU A 1 263 ? 26.264 55.969 -50.804 1.00 48.69 263 LEU A CA 1
ATOM 2060 C C . LEU A 1 263 ? 26.593 56.335 -49.343 1.00 48.69 263 LEU A C 1
ATOM 2062 O O . LEU A 1 263 ? 26.552 55.466 -48.468 1.00 48.69 263 LEU A O 1
ATOM 2066 N N . GLU A 1 264 ? 26.813 57.618 -49.038 1.00 49.19 264 GLU A N 1
ATOM 2067 C CA . GLU A 1 264 ? 27.025 58.081 -47.657 1.00 49.19 264 GLU A CA 1
ATOM 2068 C C . GLU A 1 264 ? 25.716 58.096 -46.840 1.00 49.19 264 GLU A C 1
ATOM 2070 O O . GLU A 1 264 ? 25.723 57.892 -45.622 1.00 49.19 264 GLU A O 1
ATOM 2075 N N . LYS A 1 265 ? 24.562 58.225 -47.512 1.00 50.91 265 LYS A N 1
ATOM 2076 C CA . LYS A 1 265 ? 23.234 58.100 -46.884 1.00 50.91 265 LYS A CA 1
ATOM 2077 C C . LYS A 1 265 ? 22.755 56.645 -46.771 1.00 50.91 265 LYS A C 1
ATOM 2079 O O . LYS A 1 265 ? 22.042 56.323 -45.824 1.00 50.91 265 LYS A O 1
ATOM 2084 N N . GLY A 1 266 ? 23.200 55.745 -47.653 1.00 50.88 266 GLY A N 1
ATOM 2085 C CA . GLY A 1 266 ? 22.885 54.308 -47.581 1.00 50.88 266 GLY A CA 1
ATOM 2086 C C . GLY A 1 266 ? 23.743 53.518 -46.582 1.00 50.88 266 GLY A C 1
ATOM 2087 O O . GLY A 1 266 ? 23.234 52.652 -45.869 1.00 50.88 266 GLY A O 1
ATOM 2088 N N . SER A 1 267 ? 25.029 53.859 -46.454 1.00 47.31 267 SER A N 1
ATOM 2089 C CA . SER A 1 267 ? 25.952 53.229 -45.492 1.00 47.31 267 SER A CA 1
ATOM 2090 C C . SER A 1 267 ? 25.602 53.562 -44.034 1.00 47.31 267 SER A C 1
ATOM 2092 O O . SER A 1 267 ? 25.751 52.734 -43.131 1.00 47.31 267 SER A O 1
ATOM 2094 N N . ARG A 1 268 ? 25.021 54.742 -43.787 1.00 45.38 268 ARG A N 1
ATOM 2095 C CA . ARG A 1 268 ? 24.546 55.124 -42.449 1.00 45.38 268 ARG A CA 1
ATOM 2096 C C . ARG A 1 268 ? 23.275 54.391 -42.025 1.00 45.38 268 ARG A C 1
ATOM 2098 O O . ARG A 1 268 ? 23.093 54.193 -40.829 1.00 45.38 268 ARG A O 1
ATOM 2105 N N . LEU A 1 269 ? 22.441 53.913 -42.949 1.00 48.50 269 LEU A N 1
ATOM 2106 C CA . LEU A 1 269 ? 21.234 53.149 -42.603 1.00 48.50 269 LEU A CA 1
ATOM 2107 C C . LEU A 1 269 ? 21.530 51.681 -42.273 1.00 48.50 269 LEU A C 1
ATOM 2109 O O . LEU A 1 269 ? 20.915 51.133 -41.363 1.00 48.50 269 LEU A O 1
ATOM 2113 N N . VAL A 1 270 ? 22.527 51.064 -42.909 1.00 45.56 270 VAL A N 1
ATOM 2114 C CA . VAL A 1 270 ? 22.920 49.679 -42.582 1.00 45.56 270 VAL A CA 1
ATOM 2115 C C . VAL A 1 270 ? 23.823 49.619 -41.342 1.00 45.56 270 VAL A C 1
ATOM 2117 O O . VAL A 1 270 ? 23.705 48.695 -40.533 1.00 45.56 270 VAL A O 1
ATOM 2120 N N . THR A 1 271 ? 24.645 50.647 -41.106 1.00 46.62 271 THR A N 1
ATOM 2121 C CA . THR A 1 271 ? 25.462 50.740 -39.881 1.00 46.62 271 THR A CA 1
ATOM 2122 C C . THR A 1 271 ? 24.647 51.218 -38.666 1.00 46.62 271 THR A C 1
ATOM 2124 O O . THR A 1 271 ? 24.966 50.857 -37.537 1.00 46.62 271 THR A O 1
ATOM 2127 N N . THR A 1 272 ? 23.534 51.942 -38.859 1.00 48.38 272 THR A N 1
ATOM 2128 C CA . THR A 1 272 ? 22.632 52.313 -37.743 1.00 48.38 272 THR A CA 1
ATOM 2129 C C . THR A 1 272 ? 21.614 51.215 -37.420 1.00 48.38 272 THR A C 1
ATOM 2131 O O . THR A 1 272 ? 21.293 51.022 -36.250 1.00 48.38 272 THR A O 1
ATOM 2134 N N . ALA A 1 273 ? 21.169 50.417 -38.399 1.00 48.50 273 ALA A N 1
ATOM 2135 C CA . ALA A 1 273 ? 20.266 49.290 -38.134 1.00 48.50 273 ALA A CA 1
ATOM 2136 C C . ALA A 1 273 ? 20.967 48.070 -37.500 1.00 48.50 273 ALA A C 1
ATOM 2138 O O . ALA A 1 273 ? 20.315 47.249 -36.859 1.00 48.50 273 ALA A O 1
ATOM 2139 N N . THR A 1 274 ? 22.294 47.959 -37.616 1.00 41.66 274 THR A N 1
ATOM 2140 C CA . THR A 1 274 ? 23.079 46.972 -36.852 1.00 41.66 274 THR A CA 1
ATOM 2141 C C . THR A 1 274 ? 23.557 47.519 -35.504 1.00 41.66 274 THR A C 1
ATOM 2143 O O . THR A 1 274 ? 23.684 46.747 -34.556 1.00 41.66 274 THR A O 1
ATOM 2146 N N . ALA A 1 275 ? 23.693 48.841 -35.345 1.00 43.53 275 ALA A N 1
ATOM 2147 C CA . ALA A 1 275 ? 23.927 49.451 -34.036 1.00 43.53 275 ALA A CA 1
ATOM 2148 C C . ALA A 1 275 ? 22.678 49.437 -33.131 1.00 43.53 275 ALA A C 1
ATOM 2150 O O . ALA A 1 275 ? 22.826 49.274 -31.924 1.00 43.53 275 ALA A O 1
ATOM 2151 N N . SER A 1 276 ? 21.450 49.526 -33.662 1.00 47.47 276 SER A N 1
ATOM 2152 C CA . SER A 1 276 ? 20.238 49.491 -32.821 1.00 47.47 276 SER A CA 1
ATOM 2153 C C . SER A 1 276 ? 19.822 48.086 -32.375 1.00 47.47 276 SER A C 1
ATOM 2155 O O . SER A 1 276 ? 19.135 47.961 -31.366 1.00 47.47 276 SER A O 1
ATOM 2157 N N . VAL A 1 277 ? 20.257 47.023 -33.060 1.00 46.50 277 VAL A N 1
ATOM 2158 C CA . VAL A 1 277 ? 20.016 45.641 -32.599 1.00 46.50 277 VAL A CA 1
ATOM 2159 C C . VAL A 1 277 ? 21.153 45.147 -31.698 1.00 46.50 277 VAL A C 1
ATOM 2161 O O . VAL A 1 277 ? 20.897 44.404 -30.755 1.00 46.50 277 VAL A O 1
ATOM 2164 N N . VAL A 1 278 ? 22.387 45.635 -31.880 1.00 43.41 278 VAL A N 1
ATOM 2165 C CA . VAL A 1 278 ? 23.490 45.333 -30.948 1.00 43.41 278 VAL A CA 1
ATOM 2166 C C . VAL A 1 278 ? 23.429 46.201 -29.680 1.00 43.41 278 VAL A C 1
ATOM 2168 O O . VAL A 1 278 ? 23.801 45.711 -28.619 1.00 43.41 278 VAL A O 1
ATOM 2171 N N . ALA A 1 279 ? 22.869 47.419 -29.716 1.00 47.34 279 ALA A N 1
ATOM 2172 C CA . ALA A 1 279 ? 22.629 48.229 -28.510 1.00 47.34 279 ALA A CA 1
ATOM 2173 C C . ALA A 1 279 ? 21.363 47.818 -27.728 1.00 47.34 279 ALA A C 1
ATOM 2175 O O . ALA A 1 279 ? 21.337 47.944 -26.505 1.00 47.34 279 ALA A O 1
ATOM 2176 N N . ALA A 1 280 ? 20.332 47.271 -28.387 1.00 47.00 280 ALA A N 1
ATOM 2177 C CA . ALA A 1 280 ? 19.152 46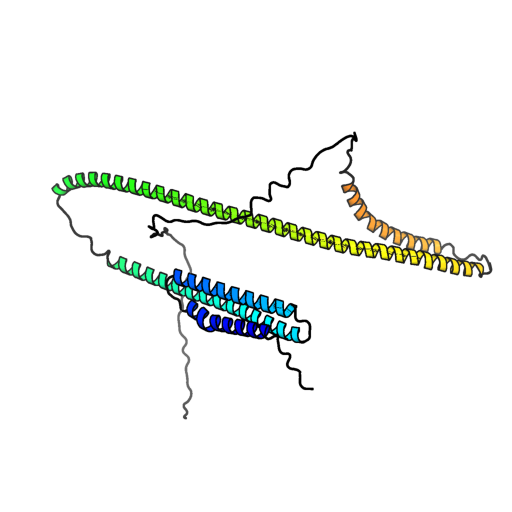.738 -27.693 1.00 47.00 280 ALA A CA 1
ATOM 2178 C C . ALA A 1 280 ? 19.362 45.319 -27.129 1.00 47.00 280 ALA A C 1
ATOM 2180 O O . ALA A 1 280 ? 18.646 44.917 -26.217 1.00 47.00 280 ALA A O 1
ATOM 2181 N N . ALA A 1 281 ? 20.362 44.575 -27.614 1.00 43.56 281 ALA A N 1
ATOM 2182 C CA . ALA A 1 281 ? 20.742 43.276 -27.053 1.00 43.56 281 ALA A CA 1
ATOM 2183 C C . ALA A 1 281 ? 21.871 43.352 -26.003 1.00 43.56 281 ALA A C 1
ATOM 2185 O O . ALA A 1 281 ? 22.165 42.350 -25.357 1.00 43.56 281 ALA A O 1
ATOM 2186 N N . THR A 1 282 ? 22.496 44.518 -25.790 1.00 43.25 282 THR A N 1
ATOM 2187 C CA . THR A 1 282 ? 23.546 44.696 -24.762 1.00 43.25 282 THR A CA 1
ATOM 2188 C C . THR A 1 282 ? 23.088 45.438 -23.503 1.00 43.25 282 THR A C 1
ATOM 2190 O O . THR A 1 282 ? 23.785 45.376 -22.489 1.00 43.25 282 THR A O 1
ATOM 2193 N N . SER A 1 283 ? 21.892 46.039 -23.471 1.00 47.44 283 SER A N 1
ATOM 2194 C CA . SER A 1 283 ? 21.380 46.694 -22.252 1.00 47.44 283 SER A CA 1
ATOM 2195 C C . SER A 1 283 ? 20.711 45.751 -21.242 1.00 47.44 283 SER A C 1
ATOM 2197 O O . SER A 1 283 ? 20.526 46.141 -20.092 1.00 47.44 283 SER A O 1
ATOM 2199 N N . THR A 1 284 ? 20.434 44.491 -21.592 1.00 46.91 284 THR A N 1
ATOM 2200 C CA . THR A 1 284 ? 19.931 43.487 -20.630 1.00 46.91 284 THR A CA 1
ATOM 2201 C C . THR A 1 284 ? 20.990 42.495 -20.160 1.00 46.91 284 THR A C 1
ATOM 2203 O O . THR A 1 284 ? 20.686 41.654 -19.326 1.00 46.91 284 THR A O 1
ATOM 2206 N N . VAL A 1 285 ? 22.242 42.624 -20.617 1.00 40.56 285 VAL A N 1
ATOM 2207 C CA . VAL A 1 285 ? 23.375 41.823 -20.111 1.00 40.56 285 VAL A CA 1
ATOM 2208 C C . VAL A 1 285 ? 24.337 42.678 -19.274 1.00 40.56 285 VAL A C 1
ATOM 2210 O O . VAL A 1 285 ? 24.878 42.195 -18.281 1.00 40.56 285 VAL A O 1
ATOM 2213 N N . ALA A 1 286 ? 24.469 43.980 -19.557 1.00 39.44 286 ALA A N 1
ATOM 2214 C CA . ALA A 1 286 ? 25.287 44.882 -18.738 1.00 39.44 286 ALA A CA 1
ATOM 2215 C C . ALA A 1 286 ? 24.685 45.174 -17.343 1.00 39.44 286 ALA A C 1
ATOM 2217 O O . ALA A 1 286 ? 25.435 45.385 -16.392 1.00 39.44 286 ALA A O 1
ATOM 2218 N N . ALA A 1 287 ? 23.356 45.113 -17.179 1.00 41.81 287 ALA A N 1
ATOM 2219 C CA . ALA A 1 287 ? 22.700 45.295 -15.876 1.00 41.81 287 ALA A CA 1
ATOM 2220 C C . ALA A 1 287 ? 22.756 44.048 -14.965 1.00 41.81 287 ALA A C 1
ATOM 2222 O O . ALA A 1 287 ? 22.559 44.167 -13.758 1.00 41.81 287 ALA A O 1
ATOM 2223 N N . VAL A 1 288 ? 23.057 42.863 -15.512 1.00 43.16 288 VAL A N 1
ATOM 2224 C CA . VAL A 1 288 ? 23.159 41.608 -14.734 1.00 43.16 288 VAL A CA 1
ATOM 2225 C C . VAL A 1 288 ? 24.609 41.241 -14.417 1.00 43.16 288 VAL A C 1
ATOM 2227 O O . VAL A 1 288 ? 24.871 40.576 -13.423 1.00 43.16 288 VAL A O 1
ATOM 2230 N N . VAL A 1 289 ? 25.578 41.718 -15.207 1.00 41.00 289 VAL A N 1
ATOM 2231 C CA . VAL A 1 289 ? 27.012 41.521 -14.919 1.00 41.00 289 VAL A CA 1
ATOM 2232 C C . VAL A 1 289 ? 27.543 42.583 -13.936 1.00 41.00 289 VAL A C 1
ATOM 2234 O O . VAL A 1 289 ? 28.432 42.295 -13.132 1.00 41.00 289 VAL A O 1
ATOM 2237 N N . ALA A 1 290 ? 26.937 43.776 -13.888 1.00 39.56 290 ALA A N 1
ATOM 2238 C CA . ALA A 1 290 ? 27.276 44.807 -12.901 1.00 39.56 290 ALA A CA 1
ATOM 2239 C C . ALA A 1 290 ? 26.774 44.507 -11.470 1.00 39.56 290 ALA A C 1
ATOM 2241 O O . ALA A 1 290 ? 27.300 45.081 -10.523 1.00 39.56 290 ALA A O 1
ATOM 2242 N N . THR A 1 291 ? 25.821 43.585 -11.274 1.00 43.09 291 THR A N 1
ATOM 2243 C CA . THR A 1 291 ? 25.373 43.156 -9.930 1.00 43.09 291 THR A CA 1
ATOM 2244 C C . THR A 1 291 ? 26.109 41.928 -9.392 1.00 43.09 291 THR A C 1
ATOM 2246 O O . THR A 1 291 ? 26.047 41.669 -8.194 1.00 43.09 291 THR A O 1
ATOM 2249 N N . VAL A 1 292 ? 26.867 41.205 -10.224 1.00 40.88 292 VAL A N 1
ATOM 2250 C CA . VAL A 1 292 ? 27.625 40.014 -9.784 1.00 40.88 292 VAL A CA 1
ATOM 2251 C C . VAL A 1 292 ? 29.102 40.326 -9.507 1.00 40.88 292 VAL A C 1
ATOM 2253 O O . VAL A 1 292 ? 29.746 39.626 -8.732 1.00 40.88 292 VAL A O 1
ATOM 2256 N N . THR A 1 293 ? 29.642 41.426 -10.043 1.00 38.72 293 THR A N 1
ATOM 2257 C CA . THR A 1 293 ? 31.076 41.756 -9.894 1.00 38.72 293 THR A CA 1
ATOM 2258 C C . THR A 1 293 ? 31.403 42.598 -8.644 1.00 38.72 293 THR A C 1
ATOM 2260 O O . THR A 1 293 ? 32.569 42.847 -8.359 1.00 38.72 293 THR A O 1
ATOM 2263 N N . SER A 1 294 ? 30.409 42.985 -7.834 1.00 37.84 294 SER A N 1
ATOM 2264 C CA . SER A 1 294 ? 30.627 43.668 -6.540 1.00 37.84 294 SER A CA 1
ATOM 2265 C C . SER A 1 294 ? 30.641 42.734 -5.322 1.00 37.84 294 SER A C 1
ATOM 2267 O O . SER A 1 294 ? 30.731 43.221 -4.200 1.00 37.84 294 SER A O 1
ATOM 2269 N N . ALA A 1 295 ? 30.573 41.409 -5.506 1.00 39.00 295 ALA A N 1
ATOM 2270 C CA . ALA A 1 295 ? 30.524 40.454 -4.390 1.00 39.00 295 ALA A CA 1
ATOM 2271 C C . ALA A 1 295 ? 31.769 39.558 -4.239 1.00 39.00 295 ALA A C 1
ATOM 2273 O O . ALA A 1 295 ? 31.797 38.709 -3.353 1.00 39.00 295 ALA A O 1
ATOM 2274 N N . SER A 1 296 ? 32.818 39.731 -5.048 1.00 33.34 296 SER A N 1
ATOM 2275 C CA . SER A 1 296 ? 34.029 38.906 -4.927 1.00 33.34 296 SER A CA 1
ATOM 2276 C C . SER A 1 296 ? 35.314 39.710 -5.124 1.00 33.34 296 SER A C 1
ATOM 2278 O O . SER A 1 296 ? 36.045 39.532 -6.096 1.00 33.34 296 SER A O 1
ATOM 2280 N N . GLN A 1 297 ? 35.594 40.593 -4.166 1.00 30.19 297 GLN A N 1
ATOM 2281 C CA . GLN A 1 297 ? 36.932 41.109 -3.878 1.00 30.19 297 GLN A CA 1
ATOM 2282 C C . GLN A 1 297 ? 37.159 41.075 -2.363 1.00 30.19 297 GLN A C 1
ATOM 2284 O O . GLN A 1 297 ? 36.700 41.969 -1.664 1.00 30.19 297 GLN A O 1
ATOM 2289 N N . GLN A 1 298 ? 37.857 40.045 -1.867 1.00 27.56 298 GLN A N 1
ATOM 2290 C CA . GLN A 1 298 ? 38.984 40.157 -0.919 1.00 27.56 298 GLN A CA 1
ATOM 2291 C C . GLN A 1 298 ? 39.631 38.778 -0.656 1.00 27.56 298 GLN A C 1
ATOM 2293 O O . GLN A 1 298 ? 39.032 37.761 -0.995 1.00 27.56 298 GLN A O 1
ATOM 2298 N N . PRO A 1 299 ? 40.898 38.714 -0.200 1.00 35.28 299 PRO A N 1
ATOM 2299 C CA . PRO A 1 299 ? 41.965 38.114 -0.988 1.00 35.28 299 PRO A CA 1
ATOM 2300 C C . PRO A 1 299 ? 42.591 36.879 -0.332 1.00 35.28 299 PRO A C 1
ATOM 2302 O O . PRO A 1 299 ? 42.544 36.673 0.877 1.00 35.28 299 PRO A O 1
ATOM 2305 N N . SER A 1 300 ? 43.264 36.094 -1.163 1.00 27.58 300 SER A N 1
ATOM 2306 C CA . SER A 1 300 ? 44.254 35.100 -0.767 1.00 27.58 300 SER A CA 1
ATOM 2307 C C . SER A 1 300 ? 45.509 35.761 -0.185 1.00 27.58 300 SER A C 1
ATOM 2309 O O . SER A 1 300 ? 46.131 36.588 -0.855 1.00 27.58 300 SER A O 1
ATOM 2311 N N . SER A 1 301 ? 45.935 35.320 0.997 1.00 29.66 301 SER A N 1
ATOM 2312 C CA . SER A 1 301 ? 47.336 35.343 1.427 1.00 29.66 301 SER A CA 1
ATOM 2313 C C . SER A 1 301 ? 47.891 33.921 1.355 1.00 29.66 301 SER A C 1
ATOM 2315 O O . SER A 1 301 ? 47.409 33.013 2.028 1.00 29.66 301 SER A O 1
ATOM 2317 N N . THR A 1 302 ? 48.879 33.746 0.485 1.00 32.03 302 THR A N 1
ATOM 2318 C CA . THR A 1 302 ? 49.718 32.557 0.320 1.00 32.03 302 THR A CA 1
ATOM 2319 C C . THR A 1 302 ? 50.852 32.550 1.339 1.00 32.03 302 THR A C 1
ATOM 2321 O O . THR A 1 302 ? 51.572 33.536 1.408 1.00 32.03 302 THR A O 1
ATOM 2324 N N . GLU A 1 303 ? 51.050 31.429 2.029 1.00 29.98 303 GLU A N 1
ATOM 2325 C CA . GLU A 1 303 ? 52.294 30.930 2.649 1.00 29.98 303 GLU A CA 1
ATOM 2326 C C . GLU A 1 303 ? 51.924 29.550 3.237 1.00 29.98 303 GLU A C 1
ATOM 2328 O O . GLU A 1 303 ? 50.854 29.413 3.809 1.00 29.98 303 GLU A O 1
ATOM 2333 N N . SER A 1 304 ? 52.669 28.455 3.176 1.00 27.67 304 SER A N 1
ATOM 2334 C CA . SER A 1 304 ? 53.915 28.067 2.527 1.00 27.67 304 SER A CA 1
ATOM 2335 C C . SER A 1 304 ? 54.010 26.529 2.645 1.00 27.67 304 SER A C 1
ATOM 2337 O O . SER A 1 304 ? 53.261 25.884 3.375 1.00 27.67 304 SER A O 1
ATOM 2339 N N . LEU A 1 305 ? 54.882 25.957 1.824 1.00 29.64 305 LEU A N 1
ATOM 2340 C CA . LEU A 1 305 ? 55.121 24.540 1.545 1.00 29.64 305 LEU A CA 1
ATOM 2341 C C . LEU A 1 305 ? 55.761 23.758 2.721 1.00 29.64 305 LEU A C 1
ATOM 2343 O O . LEU A 1 305 ? 56.402 24.374 3.564 1.00 29.64 305 LEU A O 1
ATOM 2347 N N . ALA A 1 306 ? 55.746 22.413 2.600 1.00 29.12 306 ALA A N 1
ATOM 2348 C CA . ALA A 1 306 ? 56.610 21.391 3.242 1.00 29.12 306 ALA A CA 1
ATOM 2349 C C . ALA A 1 306 ? 56.069 20.774 4.564 1.00 29.12 306 ALA A C 1
ATOM 2351 O O . ALA A 1 306 ? 55.654 21.503 5.445 1.00 29.12 306 ALA A O 1
ATOM 2352 N N . THR A 1 307 ? 56.071 19.460 4.855 1.00 25.53 307 THR A N 1
ATOM 2353 C CA . THR A 1 307 ? 56.712 18.276 4.251 1.00 25.53 307 THR A CA 1
ATOM 2354 C C . THR A 1 307 ? 56.335 17.022 5.086 1.00 25.53 307 THR A C 1
ATOM 2356 O O . THR A 1 307 ? 56.315 17.102 6.307 1.00 25.53 307 THR A O 1
ATOM 2359 N N . VAL A 1 308 ? 56.126 15.873 4.417 1.00 27.69 308 VAL A N 1
ATOM 2360 C CA . VAL A 1 308 ? 56.372 14.472 4.876 1.00 27.69 308 VAL A CA 1
ATOM 2361 C C . VAL A 1 308 ? 55.369 13.734 5.802 1.00 27.69 308 VAL A C 1
ATOM 2363 O O . VAL A 1 308 ? 55.326 13.918 7.006 1.00 27.69 308 VAL A O 1
ATOM 2366 N N . ALA A 1 309 ? 54.721 12.747 5.159 1.00 27.50 309 ALA A N 1
ATOM 2367 C CA . ALA A 1 309 ? 54.614 11.316 5.499 1.00 27.50 309 ALA A CA 1
ATOM 2368 C C . ALA A 1 309 ? 53.637 10.760 6.560 1.00 27.50 309 ALA A C 1
ATOM 2370 O O . ALA A 1 309 ? 53.460 11.285 7.647 1.00 27.50 309 ALA A O 1
ATOM 2371 N N . GLN A 1 310 ? 53.182 9.547 6.194 1.00 27.23 310 GLN A N 1
ATOM 2372 C CA . GLN A 1 310 ? 52.729 8.396 6.991 1.00 27.23 310 GLN A CA 1
ATOM 2373 C C . GLN A 1 310 ? 51.217 8.159 7.215 1.00 27.23 310 GLN A C 1
ATOM 2375 O O . GLN A 1 310 ? 50.573 8.780 8.047 1.00 27.23 310 GLN A O 1
ATOM 2380 N N . SER A 1 311 ? 50.761 7.095 6.526 1.00 28.66 311 SER A N 1
ATOM 2381 C CA . SER A 1 311 ? 49.899 5.995 7.013 1.00 28.66 311 SER A CA 1
ATOM 2382 C C . SER A 1 311 ? 48.376 6.074 6.786 1.00 28.66 311 SER A C 1
ATOM 2384 O O . SER A 1 311 ? 47.720 6.958 7.329 1.00 28.66 311 SER A O 1
ATOM 2386 N N . PRO A 1 312 ? 47.788 5.093 6.061 1.00 36.16 312 PRO A N 1
ATOM 2387 C CA . PRO A 1 312 ? 46.350 4.870 5.979 1.00 36.16 312 PRO A CA 1
ATOM 2388 C C . PRO A 1 312 ? 45.903 3.845 7.034 1.00 36.16 312 PRO A C 1
ATOM 2390 O O . PRO A 1 312 ? 46.357 2.704 7.047 1.00 36.16 312 PRO A O 1
ATOM 2393 N N . SER A 1 313 ? 44.978 4.231 7.900 1.00 34.84 313 SER A N 1
ATOM 2394 C CA . SER A 1 313 ? 44.185 3.313 8.721 1.00 34.84 313 SER A CA 1
ATOM 2395 C C . SER A 1 313 ? 42.910 4.048 9.097 1.00 34.84 313 SER A C 1
ATOM 2397 O O . SER A 1 313 ? 43.027 5.212 9.468 1.00 34.84 313 SER A O 1
ATOM 2399 N N . LEU A 1 314 ? 41.758 3.378 8.970 1.00 39.06 314 LEU A N 1
ATOM 2400 C CA . LEU A 1 314 ? 40.393 3.725 9.435 1.00 39.06 314 LEU A CA 1
ATOM 2401 C C . LEU A 1 314 ? 39.298 3.458 8.375 1.00 39.06 314 LEU A C 1
ATOM 2403 O O . LEU A 1 314 ? 38.320 4.192 8.282 1.00 39.06 314 LEU A O 1
ATOM 2407 N N . VAL A 1 315 ? 39.432 2.385 7.585 1.00 39.91 315 VAL A N 1
ATOM 2408 C CA . VAL A 1 315 ? 38.320 1.850 6.766 1.00 39.91 315 VAL A CA 1
ATOM 2409 C C . VAL A 1 315 ? 38.048 0.353 6.979 1.00 39.91 315 VAL A C 1
ATOM 2411 O O . VAL A 1 315 ? 37.212 -0.201 6.280 1.00 39.91 315 VAL A O 1
ATOM 2414 N N . ASP A 1 316 ? 38.666 -0.284 7.981 1.00 33.66 316 ASP A N 1
ATOM 2415 C CA . ASP A 1 316 ? 38.455 -1.714 8.289 1.00 33.66 316 ASP A CA 1
ATOM 2416 C C . ASP A 1 316 ? 37.505 -1.987 9.477 1.00 33.66 316 ASP A C 1
ATOM 2418 O O . ASP A 1 316 ? 37.204 -3.137 9.764 1.00 33.66 316 ASP A O 1
ATOM 2422 N N . GLU A 1 317 ? 36.958 -0.965 10.148 1.00 41.09 317 GLU A N 1
ATOM 2423 C CA . GLU A 1 317 ? 36.166 -1.146 11.387 1.00 41.09 317 GLU A CA 1
ATOM 2424 C C . GLU A 1 317 ? 34.648 -0.936 11.214 1.00 41.09 317 GLU A C 1
ATOM 2426 O O . GLU A 1 317 ? 33.943 -0.568 12.148 1.00 41.09 317 GLU A O 1
ATOM 2431 N N . ILE A 1 318 ? 34.108 -1.128 10.005 1.00 37.91 318 ILE A N 1
ATOM 2432 C CA . ILE A 1 318 ? 32.649 -1.018 9.769 1.00 37.91 318 ILE A CA 1
ATOM 2433 C C . ILE A 1 318 ? 32.098 -2.211 8.964 1.00 37.91 318 ILE A C 1
ATOM 2435 O O . ILE A 1 318 ? 30.888 -2.383 8.843 1.00 37.91 318 ILE A O 1
ATOM 2439 N N . ALA A 1 319 ? 32.964 -3.104 8.477 1.00 37.25 319 ALA A N 1
ATOM 2440 C CA . ALA A 1 319 ? 32.561 -4.275 7.696 1.00 37.25 319 ALA A CA 1
ATOM 2441 C C . ALA A 1 319 ? 32.223 -5.522 8.546 1.00 37.25 319 ALA A C 1
ATOM 2443 O O . ALA A 1 319 ? 31.794 -6.530 7.991 1.00 37.25 319 ALA A O 1
ATOM 2444 N N . GLU A 1 320 ? 32.360 -5.468 9.877 1.00 37.41 320 GLU A N 1
ATOM 2445 C CA . GLU A 1 320 ? 32.280 -6.651 10.755 1.00 37.41 320 GLU A CA 1
ATOM 2446 C C . GLU A 1 320 ? 31.087 -6.642 11.735 1.00 37.41 320 GLU A C 1
ATOM 2448 O O . GLU A 1 320 ? 31.164 -7.179 12.835 1.00 37.41 320 GLU A O 1
ATOM 2453 N N . SER A 1 321 ? 29.946 -6.048 11.357 1.00 34.62 321 SER A N 1
ATOM 2454 C CA . SER A 1 321 ? 28.713 -6.112 12.177 1.00 34.62 321 SER A CA 1
ATOM 2455 C C . SER A 1 321 ? 27.484 -6.708 11.479 1.00 34.62 321 SER A C 1
ATOM 2457 O O . SER A 1 321 ? 26.427 -6.830 12.094 1.00 34.62 321 SER A O 1
ATOM 2459 N N . MET A 1 322 ? 27.607 -7.181 10.234 1.00 39.66 322 MET A N 1
ATOM 2460 C CA . MET A 1 322 ? 26.507 -7.837 9.510 1.00 39.66 322 MET A CA 1
ATOM 2461 C C . MET A 1 322 ? 26.910 -9.203 8.947 1.00 39.66 322 MET A C 1
ATOM 2463 O O . MET A 1 322 ? 26.843 -9.429 7.746 1.00 39.66 322 MET A O 1
ATOM 2467 N N . SER A 1 323 ? 27.287 -10.149 9.810 1.00 29.28 323 SER A N 1
ATOM 2468 C CA . SER A 1 323 ? 27.242 -11.576 9.452 1.00 29.28 323 SER A CA 1
ATOM 2469 C C . SER A 1 323 ? 27.482 -12.495 10.655 1.00 29.28 323 SER A C 1
ATOM 2471 O O . SER A 1 323 ? 28.626 -12.842 10.930 1.00 29.28 323 SER A O 1
ATOM 2473 N N . ARG A 1 324 ? 26.422 -12.984 11.318 1.00 32.25 324 ARG A N 1
ATOM 2474 C CA . ARG A 1 324 ? 25.995 -14.402 11.238 1.00 32.25 324 ARG A CA 1
ATOM 2475 C C . ARG A 1 324 ? 24.927 -14.807 12.283 1.00 32.25 324 ARG A C 1
ATOM 2477 O O . ARG A 1 324 ? 24.832 -14.172 13.327 1.00 32.25 324 ARG A O 1
ATOM 2484 N N . PRO A 1 325 ? 24.125 -15.850 11.971 1.00 40.72 325 PRO A N 1
ATOM 2485 C CA . PRO A 1 325 ? 22.931 -16.297 12.700 1.00 40.72 325 PRO A CA 1
ATOM 2486 C C . PRO A 1 325 ? 23.181 -17.532 13.592 1.00 40.72 325 PRO A C 1
ATOM 2488 O O . PRO A 1 325 ? 24.113 -18.276 13.303 1.00 40.72 325 PRO A O 1
ATOM 2491 N N . SER A 1 326 ? 22.301 -17.780 14.580 1.00 28.56 326 SER A N 1
ATOM 2492 C CA . SER A 1 326 ? 21.941 -19.093 15.194 1.00 28.56 326 SER A CA 1
ATOM 2493 C C . SER A 1 326 ? 21.242 -18.846 16.550 1.00 28.56 326 SER A C 1
ATOM 2495 O O . SER A 1 326 ? 21.837 -18.222 17.421 1.00 28.56 326 SER A O 1
ATOM 2497 N N . SER A 1 327 ? 19.928 -19.065 16.691 1.00 31.38 327 SER A N 1
ATOM 2498 C CA . SER A 1 327 ? 19.296 -20.291 17.233 1.00 31.38 327 SER A CA 1
ATOM 2499 C C . SER A 1 327 ? 19.749 -20.680 18.651 1.00 31.38 327 SER A C 1
ATOM 2501 O O . SER A 1 327 ? 20.836 -21.224 18.795 1.00 31.38 327 SER A O 1
ATOM 2503 N N . ASP A 1 328 ? 18.915 -20.433 19.671 1.00 26.95 328 ASP A N 1
ATOM 2504 C CA . ASP A 1 328 ? 18.281 -21.493 20.482 1.00 26.95 328 ASP A CA 1
ATOM 2505 C C . ASP A 1 328 ? 17.327 -20.935 21.565 1.00 26.95 328 ASP A C 1
ATOM 2507 O O . ASP A 1 328 ? 17.558 -19.890 22.170 1.00 26.95 328 ASP A O 1
ATOM 2511 N N . LEU A 1 329 ? 16.225 -21.668 21.738 1.00 35.94 329 LEU A N 1
ATOM 2512 C CA . LEU A 1 329 ? 15.113 -21.571 22.706 1.00 35.94 329 LEU A CA 1
ATOM 2513 C C . LEU A 1 329 ? 15.549 -22.121 24.100 1.00 35.94 329 LEU A C 1
ATOM 2515 O O . LEU A 1 329 ? 16.602 -22.762 24.147 1.00 35.94 329 LEU A O 1
ATOM 2519 N N . PRO A 1 330 ? 14.812 -21.936 25.231 1.00 46.75 330 PRO A N 1
ATOM 2520 C CA . PRO A 1 330 ? 13.401 -22.333 25.347 1.00 46.75 330 PRO A CA 1
ATOM 2521 C C . PRO A 1 330 ? 12.455 -21.480 26.215 1.00 46.75 330 PRO A C 1
ATOM 2523 O O . PRO A 1 330 ? 12.840 -20.569 26.945 1.00 46.75 330 PRO A O 1
ATOM 2526 N N . ASP A 1 331 ? 11.184 -21.860 26.054 1.00 30.81 331 ASP A N 1
ATOM 2527 C CA . ASP A 1 331 ? 9.956 -21.565 26.793 1.00 30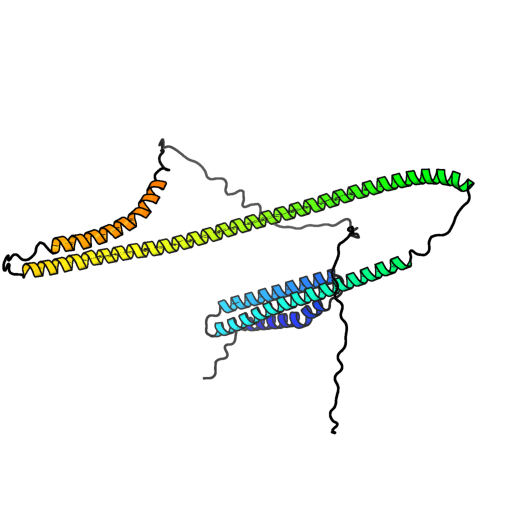.81 331 ASP A CA 1
ATOM 2528 C C . ASP A 1 331 ? 10.089 -21.407 28.317 1.00 30.81 331 ASP A C 1
ATOM 2530 O O . ASP A 1 331 ? 10.763 -22.204 28.959 1.00 30.81 331 ASP A O 1
ATOM 2534 N N . GLU A 1 332 ? 9.349 -20.459 28.910 1.00 30.36 332 GLU A N 1
ATOM 2535 C CA . GLU A 1 332 ? 8.192 -20.736 29.788 1.00 30.36 332 GLU A CA 1
ATOM 2536 C C . GLU A 1 332 ? 7.550 -19.425 30.302 1.00 30.36 332 GLU A C 1
ATOM 2538 O O . GLU A 1 332 ? 8.225 -18.416 30.484 1.00 30.36 332 GLU A O 1
ATOM 2543 N N . LEU A 1 333 ? 6.251 -19.510 30.626 1.00 34.66 333 LEU A N 1
ATOM 2544 C CA . LEU A 1 333 ? 5.458 -18.643 31.517 1.00 34.66 333 LEU A CA 1
ATOM 2545 C C . LEU A 1 333 ? 4.669 -17.432 30.944 1.00 34.66 333 LEU A C 1
ATOM 2547 O O . LEU A 1 333 ? 5.090 -16.281 30.940 1.00 34.66 333 LEU A O 1
ATOM 2551 N N . VAL A 1 334 ? 3.386 -17.757 30.710 1.00 40.31 334 VAL A N 1
ATOM 2552 C CA . VAL A 1 334 ? 2.153 -17.016 31.071 1.00 40.31 334 VAL A CA 1
ATOM 2553 C C . VAL A 1 334 ? 1.448 -16.210 29.974 1.00 40.31 334 VAL A C 1
ATOM 2555 O O . VAL A 1 334 ? 1.511 -14.992 29.866 1.00 40.31 334 VAL A O 1
ATOM 2558 N N . SER A 1 335 ? 0.604 -16.962 29.267 1.00 35.97 335 SER A N 1
ATOM 2559 C CA . SER A 1 335 ? -0.780 -16.615 28.932 1.00 35.97 335 SER A CA 1
ATOM 2560 C C . SER A 1 335 ? -1.552 -16.044 30.131 1.00 35.97 335 SER A C 1
ATOM 2562 O O . SER A 1 335 ? -1.746 -16.770 31.103 1.00 35.97 335 SER A O 1
ATOM 2564 N N . ALA A 1 336 ? -2.087 -14.824 30.020 1.00 34.28 336 ALA A N 1
ATOM 2565 C CA . ALA A 1 336 ? -3.449 -14.470 30.451 1.00 34.28 336 ALA A CA 1
ATOM 2566 C C . ALA A 1 336 ? -3.755 -12.979 30.205 1.00 34.28 336 ALA A C 1
ATOM 2568 O O . ALA A 1 336 ? -2.926 -12.117 30.464 1.00 34.28 336 ALA A O 1
ATOM 2569 N N . ALA A 1 337 ? -5.012 -12.719 29.833 1.00 31.06 337 ALA A N 1
ATOM 2570 C CA . ALA A 1 337 ? -5.735 -11.445 29.909 1.00 31.06 337 ALA A CA 1
ATOM 2571 C C . ALA A 1 337 ? -5.562 -10.434 28.755 1.00 31.06 337 ALA A C 1
ATOM 2573 O O . ALA A 1 337 ? -4.852 -9.438 28.852 1.00 31.06 337 ALA A O 1
ATOM 2574 N N . SER A 1 338 ? -6.382 -10.605 27.717 1.00 31.53 338 SER A N 1
ATOM 2575 C CA . SER A 1 338 ? -6.958 -9.471 26.987 1.00 31.53 338 SER A CA 1
ATOM 2576 C C . SER A 1 338 ? -8.450 -9.713 26.748 1.00 31.53 338 SER A C 1
ATOM 2578 O O . SER A 1 338 ? -8.881 -10.383 25.813 1.00 31.53 338 SER A O 1
ATOM 2580 N N . SER A 1 339 ? -9.243 -9.159 27.658 1.00 35.66 339 SER A N 1
ATOM 2581 C CA . SER A 1 339 ? -10.683 -8.966 27.545 1.00 35.66 339 SER A CA 1
ATOM 2582 C C . SER A 1 339 ? -10.996 -7.556 28.025 1.00 35.66 339 SER A C 1
ATOM 2584 O O . SER A 1 339 ? -10.543 -7.200 29.110 1.00 35.66 339 SER A O 1
ATOM 2586 N N . ASP A 1 340 ? -11.845 -6.858 27.262 1.00 34.00 340 ASP A N 1
ATOM 2587 C CA . ASP A 1 340 ? -12.652 -5.704 27.696 1.00 34.00 340 ASP A CA 1
ATOM 2588 C C . ASP A 1 340 ? -11.858 -4.398 27.950 1.00 34.00 340 ASP A C 1
ATOM 2590 O O . ASP A 1 340 ? -10.738 -4.420 28.434 1.00 34.00 340 ASP A O 1
ATOM 2594 N N . SER A 1 341 ? -12.302 -3.182 27.631 1.00 32.44 341 SER A N 1
ATOM 2595 C CA . SER A 1 341 ? -13.630 -2.647 27.337 1.00 32.44 341 SER A CA 1
ATOM 2596 C C . SER A 1 341 ? -13.488 -1.251 26.701 1.00 32.44 341 SER A C 1
ATOM 2598 O O . SER A 1 341 ? -12.693 -0.428 27.159 1.00 32.44 341 SER A O 1
ATOM 2600 N N . THR A 1 342 ? -14.304 -0.976 25.686 1.00 41.94 342 THR A N 1
ATOM 2601 C CA . THR A 1 342 ? -14.758 0.352 25.219 1.00 41.94 342 THR A CA 1
ATOM 2602 C C . THR A 1 342 ? -15.449 1.161 26.325 1.00 41.94 342 THR A C 1
ATOM 2604 O O . THR A 1 342 ? -16.172 0.559 27.111 1.00 41.94 342 THR A O 1
ATOM 2607 N N . ASP A 1 343 ? -15.348 2.500 26.326 1.00 36.47 343 ASP A N 1
ATOM 2608 C CA . ASP A 1 343 ? -16.488 3.387 25.985 1.00 36.47 343 ASP A CA 1
ATOM 2609 C C . ASP A 1 343 ? -16.197 4.902 26.130 1.00 36.47 343 ASP A C 1
ATOM 2611 O O . ASP A 1 343 ? -15.345 5.332 26.907 1.00 36.47 343 ASP A O 1
ATOM 2615 N N . GLU A 1 344 ? -16.952 5.675 25.335 1.00 41.78 344 GLU A N 1
ATOM 2616 C CA . GLU A 1 344 ? -17.082 7.147 25.257 1.00 41.78 344 GLU A CA 1
ATOM 2617 C C . GLU A 1 344 ? -17.530 7.851 26.569 1.00 41.78 344 GLU A C 1
ATOM 2619 O O . GLU A 1 344 ? -17.733 7.198 27.595 1.00 41.78 344 GLU A O 1
ATOM 2624 N N . PRO A 1 345 ? -17.795 9.185 26.552 1.00 45.66 345 PRO A N 1
ATOM 2625 C CA . PRO A 1 345 ? -19.224 9.560 26.523 1.00 45.66 345 PRO A CA 1
ATOM 2626 C C . PRO A 1 345 ? -19.645 10.871 25.799 1.00 45.66 345 PRO A C 1
ATOM 2628 O O . PRO A 1 345 ? -19.023 11.924 25.899 1.00 45.66 345 PRO A O 1
ATOM 2631 N N . VAL A 1 346 ? -20.822 10.757 25.173 1.00 38.97 346 VAL A N 1
ATOM 2632 C CA . VAL A 1 346 ? -21.976 11.668 24.938 1.00 38.97 346 VAL A CA 1
ATOM 2633 C C . VAL A 1 346 ? -22.112 12.977 25.760 1.00 38.97 346 VAL A C 1
ATOM 2635 O O . VAL A 1 346 ? -21.983 12.949 26.980 1.00 38.97 346 VAL A O 1
ATOM 2638 N N . SER A 1 347 ? -22.601 14.064 25.113 1.00 32.50 347 SER A N 1
ATOM 2639 C CA . SER A 1 347 ? -23.637 15.029 25.610 1.00 32.50 347 SER A CA 1
ATOM 2640 C C . SER A 1 347 ? -24.091 15.999 24.480 1.00 32.50 347 SER A C 1
ATOM 2642 O O . SER A 1 347 ? -23.234 16.538 23.792 1.00 32.50 347 SER A O 1
ATOM 2644 N N . SER A 1 348 ? -25.370 16.055 24.048 1.00 32.66 348 SER A N 1
ATOM 2645 C CA . SER A 1 348 ? -26.460 17.034 24.372 1.00 32.66 348 SER A CA 1
ATOM 2646 C C . SER A 1 348 ? -26.046 18.537 24.318 1.00 32.66 348 SER A C 1
ATOM 2648 O O . SER A 1 348 ? -24.988 18.860 24.829 1.00 32.66 348 SER A O 1
ATOM 2650 N N . SER A 1 349 ? -26.742 19.551 23.757 1.00 33.88 349 SER A N 1
ATOM 2651 C CA . SER A 1 349 ? -28.162 19.802 23.424 1.00 33.88 349 SER A CA 1
ATOM 2652 C C . SER A 1 349 ? -28.394 21.180 22.708 1.00 33.88 349 SER A C 1
ATOM 2654 O O . SER A 1 349 ? -27.795 22.157 23.146 1.00 33.88 349 SER A O 1
ATOM 2656 N N . LYS A 1 350 ? -29.395 21.261 21.788 1.00 32.59 350 LYS A N 1
ATOM 2657 C CA . LYS A 1 350 ? -30.407 22.358 21.538 1.00 32.59 350 LYS A CA 1
ATOM 2658 C C . LYS A 1 350 ? -30.044 23.678 20.752 1.00 32.59 350 LYS A C 1
ATOM 2660 O O . LYS A 1 350 ? -28.868 23.996 20.676 1.00 32.59 350 LYS A O 1
ATOM 2665 N N . PRO A 1 351 ? -31.023 24.530 20.301 1.00 48.53 351 PRO A N 1
ATOM 2666 C CA . PRO A 1 351 ? -31.930 24.475 19.109 1.00 48.53 351 PRO A CA 1
ATOM 2667 C C . PRO A 1 351 ? -31.940 25.754 18.204 1.00 48.53 351 PRO A C 1
ATOM 2669 O O . PRO A 1 351 ? -31.358 26.749 18.605 1.00 48.53 351 PRO A O 1
ATOM 2672 N N . THR A 1 352 ? -32.678 25.732 17.070 1.00 33.88 352 THR A N 1
ATOM 2673 C CA . THR A 1 352 ? -33.544 26.799 16.444 1.00 33.88 352 THR A CA 1
ATOM 2674 C C . THR A 1 352 ? -34.010 26.275 15.060 1.00 33.88 352 THR A C 1
ATOM 2676 O O . THR A 1 352 ? -33.158 25.774 14.331 1.00 33.88 352 THR A O 1
ATOM 2679 N N . ASP A 1 353 ? -35.313 26.048 14.804 1.00 34.97 353 ASP A N 1
ATOM 2680 C CA . ASP A 1 353 ? -36.285 26.901 14.049 1.00 34.97 353 ASP A CA 1
ATOM 2681 C C . ASP A 1 353 ? -35.822 27.165 12.595 1.00 34.97 353 ASP A C 1
ATOM 2683 O O . ASP A 1 353 ? -34.661 27.493 12.399 1.00 34.97 353 ASP A O 1
ATOM 2687 N N . ASP A 1 354 ? -36.554 27.086 11.482 1.00 31.89 354 ASP A N 1
ATOM 2688 C CA . ASP A 1 354 ? -37.951 26.960 11.025 1.00 31.89 354 ASP A CA 1
ATOM 2689 C C . ASP A 1 354 ? -37.769 26.626 9.504 1.00 31.89 354 ASP A C 1
ATOM 2691 O O . ASP A 1 354 ? -36.767 27.029 8.915 1.00 31.89 354 ASP A O 1
ATOM 2695 N N . GLU A 1 355 ? -38.513 25.760 8.817 1.00 34.19 355 GLU A N 1
ATOM 2696 C CA . GLU A 1 355 ? -39.631 26.187 7.968 1.00 34.19 355 GLU A CA 1
ATOM 2697 C C . GLU A 1 355 ? -40.267 24.949 7.306 1.00 34.19 355 GLU A C 1
ATOM 2699 O O . GLU A 1 355 ? -39.615 24.016 6.829 1.00 34.19 355 GLU A O 1
ATOM 2704 N N . THR A 1 356 ? -41.589 24.979 7.320 1.00 36.28 356 THR A N 1
ATOM 2705 C CA . THR A 1 356 ? -42.568 23.985 6.891 1.00 36.28 356 THR A CA 1
ATOM 2706 C C . THR A 1 356 ? -42.963 24.208 5.434 1.00 36.28 356 THR A C 1
ATOM 2708 O O . THR A 1 356 ? -43.314 25.337 5.137 1.00 36.28 356 THR A O 1
ATOM 2711 N N . VAL A 1 357 ? -43.104 23.165 4.594 1.00 35.91 357 VAL A N 1
ATOM 2712 C CA . VAL A 1 357 ? -44.273 23.011 3.686 1.00 35.91 357 VAL A CA 1
ATOM 2713 C C . VAL A 1 357 ? -44.559 21.521 3.423 1.00 35.91 357 VAL A C 1
ATOM 2715 O O . VAL A 1 357 ? -43.685 20.743 3.051 1.00 35.91 357 VAL A O 1
ATOM 2718 N N . ALA A 1 358 ? -45.821 21.151 3.643 1.00 40.06 358 ALA A N 1
ATOM 2719 C CA . ALA A 1 358 ? -46.423 19.825 3.553 1.00 40.06 358 ALA A CA 1
ATOM 2720 C C . ALA A 1 358 ? -46.648 19.297 2.114 1.00 40.06 358 ALA A C 1
ATOM 2722 O O . ALA A 1 358 ? -46.684 20.079 1.166 1.00 40.06 358 ALA A O 1
ATOM 2723 N N . PRO A 1 359 ? -46.937 17.990 1.952 1.00 50.09 359 PRO A N 1
ATOM 2724 C CA . PRO A 1 359 ? -47.574 17.434 0.763 1.00 50.09 359 PRO A CA 1
ATOM 2725 C C . PRO A 1 359 ? -49.096 17.313 0.971 1.00 50.09 359 PRO A C 1
ATOM 2727 O O . PRO A 1 359 ? -49.552 16.778 1.981 1.00 50.09 359 PRO A O 1
ATOM 2730 N N . SER A 1 360 ? -49.905 17.769 0.011 1.00 33.38 360 SER A N 1
ATOM 2731 C CA . SER A 1 360 ? -51.323 17.394 -0.058 1.00 33.38 360 SER A CA 1
ATOM 2732 C C . SER A 1 360 ? -51.798 17.234 -1.499 1.00 33.38 360 SER A C 1
ATOM 2734 O O . SER A 1 360 ? -51.295 17.858 -2.428 1.00 33.38 360 SER A O 1
ATOM 2736 N N . ALA A 1 361 ? -52.739 16.311 -1.622 1.00 37.94 361 ALA A N 1
ATOM 2737 C CA . ALA A 1 361 ? -53.220 15.607 -2.791 1.00 37.94 361 ALA A CA 1
ATOM 2738 C C . ALA A 1 361 ? -54.161 16.406 -3.714 1.00 37.94 361 ALA A C 1
ATOM 2740 O O . ALA A 1 361 ? -54.621 17.489 -3.365 1.00 37.94 361 ALA A O 1
ATOM 2741 N N . ILE A 1 362 ? -54.528 15.731 -4.819 1.00 34.16 362 ILE A N 1
ATOM 2742 C CA . ILE A 1 362 ? -55.840 15.656 -5.510 1.00 34.16 362 ILE A CA 1
ATOM 2743 C C . ILE A 1 362 ? -55.685 15.892 -7.021 1.00 34.16 362 ILE A C 1
ATOM 2745 O O . ILE A 1 362 ? -55.097 16.882 -7.441 1.00 34.16 362 ILE A O 1
ATOM 2749 N N . GLY A 1 363 ? -56.249 14.995 -7.845 1.00 31.91 363 GLY A N 1
ATOM 2750 C CA . GLY A 1 363 ? -56.325 15.211 -9.294 1.00 31.91 363 GLY A CA 1
ATOM 2751 C C . GLY A 1 363 ? -56.790 14.023 -10.138 1.00 31.91 363 GLY A C 1
ATOM 2752 O O . GLY A 1 363 ? -56.041 13.513 -10.956 1.00 31.91 363 GLY A O 1
ATOM 2753 N N . GLU A 1 364 ? -58.027 13.602 -9.914 1.00 36.16 364 GLU A N 1
ATOM 2754 C CA . GLU A 1 364 ? -58.908 12.769 -10.747 1.00 36.16 364 GLU A CA 1
ATOM 2755 C C . GLU A 1 364 ? -59.002 13.195 -12.235 1.00 36.16 364 GLU A C 1
ATOM 2757 O O . GLU A 1 364 ? -59.347 14.345 -12.478 1.00 36.16 364 GLU A O 1
ATOM 2762 N N . ILE A 1 365 ? -58.783 12.274 -13.202 1.00 39.09 365 ILE A N 1
ATOM 2763 C CA . ILE A 1 365 ? -59.298 12.253 -14.609 1.00 39.09 365 ILE A CA 1
ATOM 2764 C C . ILE A 1 365 ? -59.245 10.772 -15.090 1.00 39.09 365 ILE A C 1
ATOM 2766 O O . ILE A 1 365 ? -58.161 10.210 -15.186 1.00 39.09 365 ILE A O 1
ATOM 2770 N N . VAL A 1 366 ? -60.328 9.981 -15.110 1.00 36.94 366 VAL A N 1
ATOM 2771 C CA . VAL A 1 366 ? -61.400 9.809 -16.125 1.00 36.94 366 VAL A CA 1
ATOM 2772 C C . VAL A 1 366 ? -60.991 9.121 -17.456 1.00 36.94 366 VAL A C 1
ATOM 2774 O O . VAL A 1 366 ? -60.273 9.684 -18.269 1.00 36.94 366 VAL A O 1
ATOM 2777 N N . ALA A 1 367 ? -61.636 7.957 -17.670 1.00 38.66 367 ALA A N 1
ATOM 2778 C CA . ALA A 1 367 ? -62.158 7.346 -18.912 1.00 38.66 367 ALA A CA 1
ATOM 2779 C C . ALA A 1 367 ? -61.325 6.383 -19.802 1.00 38.66 367 ALA A C 1
ATOM 2781 O O . ALA A 1 367 ? -60.390 6.767 -20.487 1.00 38.66 367 ALA A O 1
ATOM 2782 N N . HIS A 1 368 ? -61.878 5.155 -19.879 1.00 38.34 368 HIS A N 1
ATOM 2783 C CA . HIS A 1 368 ? -62.192 4.327 -21.064 1.00 38.34 368 HIS A CA 1
ATOM 2784 C C . HIS A 1 368 ? -61.098 3.967 -22.088 1.00 38.34 368 HIS A C 1
ATOM 2786 O O . HIS A 1 368 ? -60.634 4.832 -22.814 1.00 38.34 368 HIS A O 1
ATOM 2792 N N . SER A 1 369 ? -60.885 2.657 -22.317 1.00 37.19 369 SER A N 1
ATOM 2793 C CA . SER A 1 369 ? -61.230 1.980 -23.593 1.00 37.19 369 SER A CA 1
ATOM 2794 C C . SER A 1 369 ? -60.844 0.480 -23.599 1.00 37.19 369 SER A C 1
ATOM 2796 O O . SER A 1 369 ? -59.705 0.152 -23.301 1.00 37.19 369 SER A O 1
ATOM 2798 N N . THR A 1 370 ? -61.814 -0.377 -23.984 1.00 43.69 370 THR A N 1
ATOM 2799 C CA . THR A 1 370 ? -61.717 -1.646 -24.775 1.00 43.69 370 THR A CA 1
ATOM 2800 C C . THR A 1 370 ? -60.746 -2.747 -24.301 1.00 43.69 370 THR A C 1
ATOM 2802 O O . THR A 1 370 ? -59.543 -2.545 -24.289 1.00 43.69 370 THR A O 1
ATOM 2805 N N . LYS A 1 371 ? -61.169 -3.935 -23.835 1.00 45.91 371 LYS A N 1
ATOM 2806 C CA . LYS A 1 371 ? -61.969 -4.994 -24.501 1.00 45.91 371 LYS A CA 1
ATOM 2807 C C . LYS A 1 371 ? -61.366 -5.422 -25.850 1.00 45.91 371 LYS A C 1
ATOM 2809 O O . LYS A 1 371 ? -61.436 -4.627 -26.771 1.00 45.91 371 LYS A O 1
ATOM 2814 N N . ASP A 1 372 ? -60.756 -6.614 -25.876 1.00 47.44 372 ASP A N 1
ATOM 2815 C CA . ASP A 1 372 ? -60.707 -7.644 -26.947 1.00 47.44 372 ASP A CA 1
ATOM 2816 C C . ASP A 1 372 ? -59.622 -8.675 -26.543 1.00 47.44 372 ASP A C 1
ATOM 2818 O O . ASP A 1 372 ? -58.498 -8.302 -26.221 1.00 47.44 372 ASP A O 1
ATOM 2822 N N . GLU A 1 373 ? -59.993 -9.900 -26.152 1.00 48.44 373 GLU A N 1
ATOM 2823 C CA . GLU A 1 373 ? -60.029 -11.106 -27.010 1.00 48.44 373 GLU A CA 1
ATOM 2824 C C . GLU A 1 373 ? -58.693 -11.423 -27.709 1.00 48.44 373 GLU A C 1
ATOM 2826 O O . GLU A 1 373 ? -58.425 -10.908 -28.790 1.00 48.44 373 GLU A O 1
ATOM 2831 N N . LEU A 1 374 ? -57.873 -12.287 -27.087 1.00 43.53 374 LEU A N 1
ATOM 2832 C CA . LEU A 1 374 ? -57.479 -13.644 -27.537 1.00 43.53 374 LEU A CA 1
ATOM 2833 C C . LEU A 1 374 ? -56.272 -14.173 -26.752 1.00 43.53 374 LEU A C 1
ATOM 2835 O O . LEU A 1 374 ? -55.273 -13.432 -26.617 1.00 43.53 374 LEU A O 1
#

Foldseek 3Di:
DPDDPPPDDPVLVVLLVVLVVLLCCCVPPLLVVLLPPLDDPVVNVVSLVVSVVSLVVSVVSLVVLVVVLVVDDDPCSVVSVVSSVVSVVSSVVSVVSSVVSSVNSVVSNVVVVVVVVVVVVVVVVVPPPDDDDDDDDDVCVVVVVVVCVVVVVVVVVVVVVVVVVVVVVVVVVVVVVVVVVVVVVVVVVVVVVVVVVVVVVVVVVVVVVVVVVVVVVVVVVVVVVVVVVCCCVVVVVVVVVVVVVVVVPDDPDDDDDDDPPVVVVVVCVVVVVVVVVVVVVVVVVVVVVVVVVVPDDDDDDDDDDDDDDDDDDDPPPPPPPPDDDDDDDDDDDDDDDDDDDDDDDDDDDDDDDDDDDDDDDDDDDDDDDDDDDD